Protein AF-A0A0D1IW83-F1 (afdb_monomer_lite)

pLDDT: mean 82.66, std 12.65, range [41.19, 97.56]

Secondary structure (DSSP, 8-state):
---S-HHHHHHHHHHHHHTTSTT----EEEE--SS--PPTT-SEEEE--HHHHHHT-SSPPPHHHHHHHHHHHH-HHHHHHHHTT-SSHHHHHHHHHHHHHHHHHHHHHSB-TTS-BSS-HHHHHHHHHHHTT---HHHHHHHHHHHHHGGGGTTT-GGGGS-S-----HHHHHHHHHHHHHHHHHHHHHHHHGGGSSSPPHHHHHHHHIIIIIHHHHHHHHHHHHHHHHHH--

Radius of gyration: 19.88 Å; chains: 1; bounding box: 52×37×48 Å

Sequence (234 aa):
MGCQKPSKILADHFELFRKKAGGAQLSAMVTTELWPQAPDGVQDFLGMQHRDALALVSEAPRLDGGHQHRLAAYDPSLAQRIANLDKGADVSAWAAANLTAAVINAAHAEPDVSGDRLVTDDELAVLQSVHRGTADAVGWGLYDSLVRKRHNGVLEWPEVHAPQDFDGSALNVTMAQSYRKYFRMSQIVELVRCWKYTPPPLADLAYCGIHAGFGSTVVAKVGELEQQLRGQAS

Foldseek 3Di:
DDDQAVQQVVVVVVVVVCVVDPPDAQAEDEDQHDPHDDDPRHPHYYHDHPVVVCVVDPDGPDLPPVLLVVLCVVPVPVSVLLVVQPPDQVSLLVLLLLLLCLLQVVQQVDQAPVRHRLDDVLLVVQVVCLVVVNRDPVSVVVSVVVCCPPPVRCLVCLPSQQQPDPPVDPVNVVSNSVSLSSQLSSLNVQLSVLSVDRPRRRSSNQSSSVSNPNNVSSVVSSVVSVVVVVVVVD

Structure (mmCIF, N/CA/C/O backbone):
data_AF-A0A0D1IW83-F1
#
_entry.id   AF-A0A0D1IW83-F1
#
loop_
_atom_site.group_PDB
_atom_site.id
_atom_site.type_symbol
_atom_site.label_atom_id
_atom_site.label_alt_id
_atom_site.label_comp_id
_atom_site.label_asym_id
_atom_site.label_entity_id
_atom_site.label_seq_id
_atom_site.pdbx_PDB_ins_code
_atom_site.Cartn_x
_atom_site.Cartn_y
_atom_site.Cartn_z
_atom_site.occupancy
_atom_site.B_iso_or_equiv
_atom_site.auth_seq_id
_atom_site.auth_comp_id
_atom_site.auth_asym_id
_atom_site.auth_atom_id
_atom_site.pdbx_PDB_model_num
ATOM 1 N N . MET A 1 1 ? 22.259 6.313 -3.899 1.00 41.19 1 MET A N 1
ATOM 2 C CA . MET A 1 1 ? 23.276 5.626 -3.076 1.00 41.19 1 MET A CA 1
ATOM 3 C C . MET A 1 1 ? 22.586 4.529 -2.276 1.00 41.19 1 MET A C 1
ATOM 5 O O . MET A 1 1 ? 21.985 4.835 -1.256 1.00 41.19 1 MET A O 1
ATOM 9 N N . GLY A 1 2 ? 22.588 3.289 -2.769 1.00 45.16 2 GLY A N 1
ATOM 10 C CA . GLY A 1 2 ? 22.216 2.116 -1.968 1.00 45.16 2 GLY A CA 1
ATOM 11 C C . GLY A 1 2 ? 23.470 1.572 -1.284 1.00 45.16 2 GLY A C 1
ATOM 12 O O . GLY A 1 2 ? 24.533 1.551 -1.899 1.00 45.16 2 GLY A O 1
ATOM 13 N N . CYS A 1 3 ? 23.395 1.210 -0.003 1.00 50.72 3 CYS A N 1
ATOM 14 C CA . CYS A 1 3 ? 24.535 0.605 0.684 1.00 50.72 3 CYS A CA 1
ATOM 15 C C . CYS A 1 3 ? 24.759 -0.821 0.163 1.00 50.72 3 CYS A C 1
ATOM 17 O O . CYS A 1 3 ? 23.817 -1.603 0.103 1.00 50.72 3 CYS A O 1
ATOM 19 N N . GLN A 1 4 ? 26.008 -1.170 -0.153 1.00 61.59 4 GLN A N 1
ATOM 20 C CA . GLN A 1 4 ? 26.379 -2.500 -0.649 1.00 61.59 4 GLN A CA 1
ATOM 21 C C . GLN A 1 4 ? 26.317 -3.608 0.422 1.00 61.59 4 GLN A C 1
ATOM 23 O O . GLN A 1 4 ? 26.385 -4.779 0.071 1.00 61.59 4 GLN A O 1
ATOM 28 N N . LYS A 1 5 ? 26.221 -3.262 1.718 1.00 73.12 5 LYS A N 1
ATOM 29 C CA . LYS A 1 5 ? 26.235 -4.218 2.844 1.00 73.12 5 LYS A CA 1
ATOM 30 C C . LYS A 1 5 ? 25.197 -3.858 3.922 1.00 73.12 5 LYS A C 1
ATOM 32 O O . LYS A 1 5 ? 25.577 -3.404 5.007 1.00 73.12 5 LYS A O 1
ATOM 37 N N . PRO A 1 6 ? 23.889 -3.999 3.641 1.00 74.19 6 PRO A N 1
ATOM 38 C CA . PRO A 1 6 ? 22.834 -3.708 4.613 1.00 74.19 6 PRO A CA 1
ATOM 39 C C . PRO A 1 6 ? 22.938 -4.562 5.889 1.00 74.19 6 PRO A C 1
ATOM 41 O O . PRO A 1 6 ? 22.631 -4.055 6.968 1.00 74.19 6 PRO A O 1
ATOM 44 N N . SER A 1 7 ? 23.435 -5.804 5.805 1.00 83.75 7 SER A N 1
ATOM 45 C CA . SER A 1 7 ? 23.645 -6.675 6.976 1.00 83.75 7 SER A CA 1
ATOM 46 C C . SER A 1 7 ? 24.579 -6.043 8.014 1.00 83.75 7 SER A C 1
ATOM 48 O O . SER A 1 7 ? 24.291 -6.042 9.212 1.00 83.75 7 SER A O 1
ATOM 50 N N . LYS A 1 8 ? 25.666 -5.418 7.549 1.00 81.75 8 LYS A N 1
ATOM 51 C CA . LYS A 1 8 ? 26.647 -4.743 8.402 1.00 81.75 8 LYS A CA 1
ATOM 52 C C . LYS A 1 8 ? 26.041 -3.542 9.125 1.00 81.75 8 LYS A C 1
ATOM 54 O O . LYS A 1 8 ? 26.269 -3.386 10.317 1.00 81.75 8 LYS A O 1
ATOM 59 N N . ILE A 1 9 ? 25.236 -2.732 8.432 1.00 81.50 9 ILE A N 1
ATOM 60 C CA . ILE A 1 9 ? 24.547 -1.586 9.050 1.00 81.50 9 ILE A CA 1
ATOM 61 C C . ILE A 1 9 ? 23.608 -2.059 10.161 1.00 81.50 9 ILE A C 1
ATOM 63 O O . ILE A 1 9 ? 23.568 -1.450 11.227 1.00 81.50 9 ILE A O 1
ATOM 67 N N . LEU A 1 10 ? 22.857 -3.137 9.924 1.00 83.38 10 LEU A N 1
ATOM 68 C CA . LEU A 1 10 ? 21.943 -3.687 10.925 1.00 83.38 10 LEU A CA 1
ATOM 69 C C . LEU A 1 10 ? 22.692 -4.232 12.144 1.00 83.38 10 LEU A C 1
ATOM 71 O O . LEU A 1 10 ? 22.267 -3.977 13.271 1.00 83.38 10 LEU A O 1
ATOM 75 N N . ALA A 1 11 ? 23.817 -4.918 11.931 1.00 86.19 11 ALA A N 1
ATOM 76 C CA . ALA A 1 11 ? 24.686 -5.365 13.015 1.00 86.19 11 ALA A CA 1
ATOM 77 C C . ALA A 1 11 ? 25.244 -4.175 13.816 1.00 86.19 11 ALA A C 1
ATOM 79 O O . ALA A 1 11 ? 25.071 -4.123 15.031 1.00 86.19 11 ALA A O 1
ATOM 80 N N . ASP A 1 12 ? 25.808 -3.167 13.144 1.00 86.19 12 ASP A N 1
ATOM 81 C CA . ASP A 1 12 ? 26.349 -1.963 13.786 1.00 86.19 12 ASP A CA 1
ATOM 82 C C . ASP A 1 12 ? 25.256 -1.175 14.542 1.00 86.19 12 ASP A C 1
ATOM 84 O O . ASP A 1 12 ? 25.479 -0.654 15.636 1.00 86.19 12 ASP A O 1
ATOM 88 N N . HIS A 1 13 ? 24.037 -1.107 14.000 1.00 85.19 13 HIS A N 1
ATOM 89 C CA . HIS A 1 13 ? 22.896 -0.504 14.689 1.00 85.19 13 HIS A CA 1
ATOM 90 C C . HIS A 1 13 ? 22.510 -1.298 15.944 1.00 85.19 13 HIS A C 1
ATOM 92 O O . HIS A 1 13 ? 22.267 -0.709 17.002 1.00 85.19 13 HIS A O 1
ATOM 98 N N . PHE A 1 14 ? 22.486 -2.630 15.856 1.00 86.00 14 PHE A N 1
ATOM 99 C CA . PHE A 1 14 ? 22.225 -3.489 17.005 1.00 86.00 14 PHE A CA 1
ATOM 100 C C . PHE A 1 14 ? 23.276 -3.298 18.111 1.00 86.00 14 PHE A C 1
ATOM 102 O O . PHE A 1 14 ? 22.907 -3.207 19.284 1.00 86.00 14 PHE A O 1
ATOM 109 N N . GLU A 1 15 ? 24.556 -3.117 17.762 1.00 86.00 15 GLU A N 1
ATOM 110 C CA . GLU A 1 15 ? 25.621 -2.779 18.722 1.00 86.00 15 GLU A CA 1
ATOM 111 C C . GLU A 1 15 ? 25.310 -1.531 19.544 1.00 86.00 15 GLU A C 1
ATOM 113 O O . GLU A 1 15 ? 25.566 -1.469 20.751 1.00 86.00 15 GLU A O 1
ATOM 118 N N . LEU A 1 16 ? 24.754 -0.513 18.894 1.00 86.94 16 LEU A N 1
ATOM 119 C CA . LEU A 1 16 ? 24.352 0.722 19.554 1.00 86.94 16 LEU A CA 1
ATOM 120 C C . LEU A 1 16 ? 23.088 0.525 20.395 1.00 86.94 16 LEU A C 1
ATOM 122 O O . LEU A 1 16 ? 22.983 1.098 21.482 1.00 86.94 16 LEU A O 1
ATOM 126 N N . PHE A 1 17 ? 22.150 -0.296 19.922 1.00 84.06 17 PHE A N 1
ATOM 127 C CA . PHE A 1 17 ? 20.914 -0.615 20.632 1.00 84.06 17 PHE A CA 1
ATOM 128 C C . PHE A 1 17 ? 21.169 -1.394 21.928 1.00 84.06 17 PHE A C 1
ATOM 130 O O . PHE A 1 17 ? 20.663 -0.999 22.981 1.00 84.06 17 PHE A O 1
ATOM 137 N N . ARG A 1 18 ? 22.009 -2.439 21.905 1.00 85.25 18 ARG A N 1
ATOM 138 C CA . ARG A 1 18 ? 22.286 -3.259 23.101 1.00 85.25 18 ARG A CA 1
ATOM 139 C C . ARG A 1 18 ? 22.945 -2.489 24.245 1.00 85.25 18 ARG A C 1
ATOM 141 O O . ARG A 1 18 ? 22.808 -2.869 25.401 1.00 85.25 18 ARG A O 1
ATOM 148 N N . LYS A 1 19 ? 23.610 -1.364 23.954 1.00 86.50 19 LYS A N 1
ATOM 149 C CA . LYS A 1 19 ? 24.134 -0.447 24.985 1.00 86.50 19 LYS A CA 1
ATOM 150 C C . LYS A 1 19 ? 23.026 0.262 25.771 1.00 86.50 19 LYS A C 1
ATOM 152 O O . LYS A 1 19 ? 23.285 0.753 26.864 1.00 86.50 19 LYS A O 1
ATOM 157 N N . LYS A 1 20 ? 21.816 0.347 25.210 1.00 86.06 20 LYS A N 1
ATOM 158 C CA . LYS A 1 20 ? 20.648 1.019 25.800 1.00 86.06 20 LYS A CA 1
ATOM 159 C C . LYS A 1 20 ? 19.591 0.041 26.318 1.00 86.06 20 LYS A C 1
ATOM 161 O O . LYS A 1 20 ? 18.832 0.407 27.207 1.00 86.06 20 LYS A O 1
ATOM 166 N N . ALA A 1 21 ? 19.543 -1.177 25.779 1.00 80.12 21 ALA A N 1
ATOM 167 C CA . ALA A 1 21 ? 18.581 -2.211 26.146 1.00 80.12 21 ALA A CA 1
ATOM 168 C C . ALA A 1 21 ? 19.301 -3.453 26.697 1.00 80.12 21 ALA A C 1
ATOM 170 O O . ALA A 1 21 ? 19.870 -4.245 25.944 1.00 80.12 21 ALA A O 1
ATOM 171 N N . GLY A 1 22 ? 19.277 -3.622 28.022 1.00 80.00 22 GLY A N 1
ATOM 172 C CA . GLY A 1 22 ? 19.868 -4.785 28.687 1.00 80.00 22 GLY A CA 1
ATOM 173 C C . GLY A 1 22 ? 19.165 -6.090 28.302 1.00 80.00 22 GLY A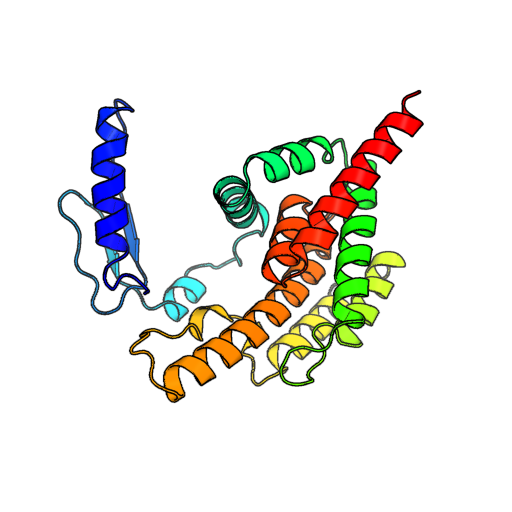 C 1
ATOM 174 O O . GLY A 1 22 ? 17.941 -6.136 28.219 1.00 80.00 22 GLY A O 1
ATOM 175 N N . GLY A 1 23 ? 19.944 -7.151 28.071 1.00 79.94 23 GLY A N 1
ATOM 176 C CA . GLY A 1 23 ? 19.429 -8.483 27.726 1.00 79.94 23 GLY A CA 1
ATOM 177 C C . GLY A 1 23 ? 19.056 -8.683 26.252 1.00 79.94 23 GLY A C 1
ATOM 178 O O . GLY A 1 23 ? 18.666 -9.786 25.882 1.00 79.94 23 GLY A O 1
ATOM 179 N N . ALA A 1 24 ? 19.196 -7.664 25.398 1.00 79.06 24 ALA A N 1
ATOM 180 C CA . ALA A 1 24 ? 18.997 -7.820 23.961 1.00 79.06 24 ALA A CA 1
ATOM 181 C C . ALA A 1 24 ? 20.153 -8.618 23.330 1.00 79.06 24 ALA A C 1
ATOM 183 O O . ALA A 1 24 ? 21.322 -8.260 23.494 1.00 79.06 24 ALA A O 1
ATOM 184 N N . GLN A 1 25 ? 19.825 -9.659 22.560 1.00 80.25 25 GLN A N 1
ATOM 185 C CA . GLN A 1 25 ? 20.778 -10.459 21.786 1.00 80.25 25 GLN A CA 1
ATOM 186 C C . GLN A 1 25 ? 20.320 -10.562 20.327 1.00 80.25 25 GLN A C 1
ATOM 188 O O . GLN A 1 25 ? 19.136 -10.754 20.055 1.00 80.25 25 GLN A O 1
ATOM 193 N N . LEU A 1 26 ? 21.268 -10.454 19.396 1.00 78.50 26 LEU A N 1
ATOM 194 C CA . LEU A 1 26 ? 21.042 -10.720 17.981 1.00 78.50 26 LEU A CA 1
ATOM 195 C C . LEU A 1 26 ? 21.225 -12.222 17.744 1.00 78.50 26 LEU A C 1
ATOM 197 O O . LEU A 1 26 ? 22.349 -12.717 17.738 1.00 78.50 26 LEU A O 1
ATOM 201 N N . SER A 1 27 ? 20.118 -12.954 17.638 1.00 79.81 27 SER A N 1
ATOM 202 C CA . SER A 1 27 ? 20.127 -14.415 17.482 1.00 79.81 27 SER A CA 1
ATOM 203 C C . SER A 1 27 ? 20.364 -14.840 16.035 1.00 79.81 27 SER A C 1
ATOM 205 O O . SER A 1 27 ? 21.235 -15.666 15.774 1.00 79.81 27 SER A O 1
ATOM 207 N N . ALA A 1 28 ? 19.635 -14.233 15.097 1.00 83.25 28 ALA A N 1
ATOM 208 C CA . ALA A 1 28 ? 19.674 -14.590 13.688 1.00 83.25 28 ALA A CA 1
ATOM 209 C C . ALA A 1 28 ? 19.615 -13.363 12.772 1.00 83.25 28 ALA A C 1
ATOM 211 O O . ALA A 1 28 ? 19.002 -12.346 13.105 1.00 83.25 28 ALA A O 1
ATOM 212 N N . MET A 1 29 ? 20.218 -13.479 11.592 1.00 84.81 29 MET A N 1
ATOM 213 C CA . MET A 1 29 ? 20.123 -12.504 10.515 1.00 84.81 29 MET A CA 1
ATOM 214 C C . MET A 1 29 ? 19.999 -13.215 9.170 1.00 84.81 29 MET A C 1
ATOM 216 O O . MET A 1 29 ? 20.784 -14.099 8.831 1.00 84.81 29 MET A O 1
ATOM 220 N N . VAL A 1 30 ? 19.027 -12.773 8.380 1.00 83.19 30 VAL A N 1
ATOM 221 C CA . VAL A 1 30 ? 18.845 -13.209 6.998 1.00 83.19 30 VAL A CA 1
ATOM 222 C C . VAL A 1 30 ? 18.996 -11.996 6.099 1.00 83.19 30 VAL A C 1
ATOM 224 O O . VAL A 1 30 ? 18.477 -10.924 6.410 1.00 83.19 30 VAL A O 1
ATOM 227 N N . THR A 1 31 ? 19.727 -12.148 5.002 1.00 81.44 31 THR A N 1
ATOM 228 C CA . THR A 1 31 ? 19.969 -11.055 4.063 1.00 81.44 31 THR A CA 1
ATOM 229 C C . THR A 1 31 ? 19.846 -11.523 2.622 1.00 81.44 31 THR A C 1
ATOM 231 O O . THR A 1 31 ? 20.211 -12.649 2.278 1.00 81.44 31 THR A O 1
ATOM 234 N N . THR A 1 32 ? 19.342 -10.626 1.779 1.00 75.62 32 THR A N 1
ATOM 235 C CA . THR A 1 32 ? 19.293 -10.779 0.322 1.00 75.62 32 THR A CA 1
ATOM 236 C C . THR A 1 32 ? 20.405 -10.012 -0.390 1.00 75.62 32 THR A C 1
ATOM 238 O O . THR A 1 32 ? 20.371 -9.841 -1.608 1.00 75.62 32 THR A O 1
ATOM 241 N N . GLU A 1 33 ? 21.404 -9.538 0.361 1.00 78.25 33 GLU A N 1
ATOM 242 C CA . GLU A 1 33 ? 22.543 -8.813 -0.196 1.00 78.25 33 GLU A CA 1
ATOM 243 C C . GLU A 1 33 ? 23.383 -9.674 -1.149 1.00 78.25 33 GLU A C 1
ATOM 245 O O . GLU A 1 33 ? 23.513 -10.891 -0.994 1.00 78.25 33 GLU A O 1
ATOM 250 N N . LEU A 1 34 ? 23.987 -9.017 -2.139 1.00 68.69 34 LEU A N 1
ATOM 251 C CA . LEU A 1 34 ? 24.893 -9.668 -3.073 1.00 68.69 34 LEU A CA 1
ATOM 252 C C . LEU A 1 34 ? 26.214 -9.991 -2.356 1.00 68.69 34 LEU A C 1
ATOM 254 O O . LEU A 1 34 ? 26.848 -9.098 -1.800 1.00 68.69 34 LEU A O 1
ATOM 258 N N . TRP A 1 35 ? 26.641 -11.255 -2.408 1.00 74.12 35 TRP A N 1
ATOM 259 C CA . TRP A 1 35 ? 27.841 -11.759 -1.716 1.00 74.12 35 TRP A CA 1
ATOM 260 C C . TRP A 1 35 ? 27.804 -11.545 -0.191 1.00 74.12 35 TRP A C 1
ATOM 262 O O . TRP A 1 35 ? 28.651 -10.836 0.362 1.00 74.12 35 TRP A O 1
ATOM 272 N N . PRO A 1 36 ? 26.829 -12.164 0.494 1.00 79.94 36 PRO A N 1
ATOM 273 C CA . PRO A 1 36 ? 26.584 -11.928 1.904 1.00 79.94 36 PRO A CA 1
ATOM 274 C C . PRO A 1 36 ? 27.751 -12.390 2.772 1.00 79.94 36 PRO A C 1
ATOM 276 O O . PRO A 1 36 ? 28.282 -13.489 2.598 1.00 79.94 36 PRO A O 1
ATOM 279 N N . GLN A 1 37 ? 28.139 -11.541 3.721 1.00 82.94 37 GLN A N 1
ATOM 280 C CA . GLN A 1 37 ? 29.191 -11.829 4.695 1.00 82.94 37 GLN A CA 1
ATOM 281 C C . GLN A 1 37 ? 28.612 -11.708 6.098 1.00 82.94 37 GLN A C 1
ATOM 283 O O . GLN A 1 37 ? 28.099 -10.650 6.455 1.00 82.94 37 GLN A O 1
ATOM 288 N N . ALA A 1 38 ? 28.719 -12.779 6.884 1.00 84.25 38 ALA A N 1
ATOM 289 C CA . ALA A 1 38 ? 28.217 -12.804 8.251 1.00 84.25 38 ALA A CA 1
ATOM 290 C C . ALA A 1 38 ? 28.880 -11.694 9.091 1.00 84.25 38 ALA A C 1
ATOM 292 O O . ALA A 1 38 ? 30.111 -11.667 9.180 1.00 84.25 38 ALA A O 1
ATOM 293 N N . PRO A 1 39 ? 28.101 -10.774 9.693 1.00 85.06 39 PRO A N 1
ATOM 294 C CA . PRO A 1 39 ? 28.639 -9.801 10.634 1.00 85.06 39 PRO A CA 1
ATOM 295 C C . PRO A 1 39 ? 29.096 -10.469 11.936 1.00 85.06 39 PRO A C 1
ATOM 297 O O . PRO A 1 39 ? 28.517 -11.466 12.375 1.00 85.06 39 PRO A O 1
ATOM 300 N N . ASP A 1 40 ? 30.097 -9.882 12.590 1.00 81.06 40 ASP A N 1
ATOM 301 C CA . ASP A 1 40 ? 30.601 -10.380 13.870 1.00 81.06 40 ASP A CA 1
ATOM 302 C C . ASP A 1 40 ? 29.494 -10.404 14.938 1.00 81.06 40 ASP A C 1
ATOM 304 O O . ASP A 1 40 ? 28.761 -9.433 15.126 1.00 81.06 40 ASP A O 1
ATOM 308 N N . GLY A 1 41 ? 29.391 -11.514 15.674 1.00 77.75 41 GLY A N 1
ATOM 309 C CA . GLY A 1 41 ? 28.437 -11.666 16.778 1.00 77.75 41 GLY A CA 1
ATOM 310 C C . GLY A 1 41 ? 27.035 -12.148 16.385 1.00 77.75 41 GLY A C 1
ATOM 311 O O . GLY A 1 41 ? 26.217 -12.355 17.279 1.00 77.75 41 GLY A O 1
ATOM 312 N N . VAL A 1 42 ? 26.763 -12.379 15.097 1.00 82.69 42 VAL A N 1
ATOM 313 C CA . VAL A 1 42 ? 25.542 -13.058 14.632 1.00 82.69 42 VAL A CA 1
ATOM 314 C C . VAL A 1 42 ? 25.760 -14.571 14.684 1.00 82.69 42 VAL A C 1
ATOM 316 O O . VAL A 1 42 ? 26.682 -15.071 14.045 1.00 82.69 42 VAL A O 1
ATOM 319 N N . GLN A 1 43 ? 24.936 -15.304 15.441 1.00 78.81 43 GLN A N 1
ATOM 320 C CA . GLN A 1 43 ? 25.068 -16.766 15.536 1.00 78.81 43 GLN A CA 1
ATOM 321 C C . GLN A 1 43 ? 24.509 -17.471 14.299 1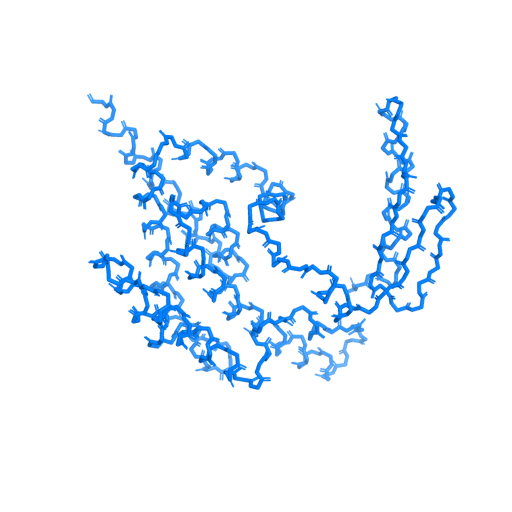.00 78.81 43 GLN A C 1
ATOM 323 O O . GLN A 1 43 ? 25.226 -18.241 13.663 1.00 78.81 43 GLN A O 1
ATOM 328 N N . ASP A 1 44 ? 23.270 -17.152 13.923 1.00 85.19 44 ASP A N 1
ATOM 329 C CA . ASP A 1 44 ? 22.624 -17.733 12.750 1.00 85.19 44 ASP A CA 1
ATOM 330 C C . ASP A 1 44 ? 22.598 -16.718 11.603 1.00 85.19 44 ASP A C 1
ATOM 332 O O . ASP A 1 44 ? 21.863 -15.732 11.647 1.00 85.19 44 ASP A O 1
ATOM 336 N N . PHE A 1 45 ? 23.402 -16.940 10.561 1.00 87.25 45 PHE A N 1
ATOM 337 C CA . PHE A 1 45 ? 23.454 -16.060 9.393 1.00 87.25 45 PHE A CA 1
ATOM 338 C C . PHE A 1 45 ? 23.105 -16.812 8.111 1.00 87.25 45 PHE A C 1
ATOM 340 O O . PHE A 1 45 ? 23.757 -17.800 7.768 1.00 87.25 45 PHE A O 1
ATOM 347 N N . LEU A 1 46 ? 22.114 -16.311 7.371 1.00 85.00 46 LEU A N 1
ATOM 348 C CA . LEU A 1 46 ? 21.737 -16.851 6.069 1.00 85.00 46 LEU A CA 1
ATOM 349 C C . LEU A 1 46 ? 21.741 -15.758 5.003 1.00 85.00 46 LEU A C 1
ATOM 351 O O . LEU A 1 46 ? 20.950 -14.816 5.027 1.00 85.00 46 LEU A O 1
ATOM 355 N N . GLY A 1 47 ? 22.613 -15.937 4.020 1.00 84.06 47 GLY A N 1
ATOM 356 C CA . GLY A 1 47 ? 22.517 -15.251 2.746 1.00 84.06 47 GLY A CA 1
ATOM 357 C C . GLY A 1 47 ? 21.580 -16.001 1.812 1.00 84.06 47 GLY A C 1
ATOM 358 O O . GLY A 1 47 ? 21.770 -17.199 1.605 1.00 84.06 47 GLY A O 1
ATOM 359 N N . MET A 1 48 ? 20.596 -15.325 1.229 1.00 80.56 48 MET A N 1
ATOM 360 C CA . MET A 1 48 ? 19.663 -15.969 0.309 1.00 80.56 48 MET A CA 1
ATOM 361 C C . MET A 1 48 ? 19.273 -15.087 -0.868 1.00 80.56 48 MET A C 1
ATOM 363 O O . MET A 1 48 ? 19.278 -13.867 -0.773 1.00 80.56 48 MET A O 1
ATOM 367 N N . GLN A 1 49 ? 18.901 -15.691 -1.996 1.00 70.62 49 GLN A N 1
ATOM 368 C CA . GLN A 1 49 ? 18.332 -14.917 -3.096 1.00 70.62 49 GLN A CA 1
ATOM 369 C C . GLN A 1 49 ? 16.926 -14.457 -2.715 1.00 70.62 49 GLN A C 1
ATOM 371 O O . GLN A 1 49 ? 16.162 -15.222 -2.127 1.00 70.62 49 GLN A O 1
ATOM 376 N N . HIS A 1 50 ? 16.555 -13.234 -3.105 1.00 66.44 50 HIS A N 1
ATOM 377 C CA . HIS A 1 50 ? 15.228 -12.683 -2.800 1.00 66.44 50 HIS A CA 1
ATOM 378 C C . HIS A 1 50 ? 14.096 -13.612 -3.255 1.00 66.44 50 HIS A C 1
ATOM 380 O O . HIS A 1 50 ? 13.183 -13.891 -2.491 1.00 66.44 50 HIS A O 1
ATOM 386 N N . ARG A 1 51 ? 14.205 -14.199 -4.453 1.00 62.59 51 ARG A N 1
ATOM 387 C CA . ARG A 1 51 ? 13.228 -15.181 -4.959 1.00 62.59 51 ARG A CA 1
ATOM 388 C C . ARG A 1 51 ? 13.079 -16.422 -4.067 1.00 62.59 51 ARG A C 1
ATOM 390 O O . ARG A 1 51 ? 11.979 -16.941 -3.930 1.00 62.59 51 ARG A O 1
ATOM 397 N N . ASP A 1 52 ? 14.172 -16.884 -3.460 1.00 66.94 52 ASP A N 1
ATOM 398 C CA . ASP A 1 52 ? 14.165 -18.072 -2.607 1.00 66.94 52 ASP A CA 1
ATOM 399 C C . ASP A 1 52 ? 13.573 -17.711 -1.235 1.00 66.94 52 ASP A C 1
ATOM 401 O O . ASP A 1 52 ? 12.868 -18.519 -0.641 1.00 66.94 52 ASP A O 1
ATOM 405 N N . ALA A 1 53 ? 13.771 -16.467 -0.771 1.00 66.81 53 ALA A N 1
ATOM 406 C CA . ALA A 1 53 ? 13.137 -15.920 0.435 1.00 66.81 53 ALA A CA 1
ATOM 407 C C . ALA A 1 53 ? 11.617 -15.912 0.321 1.00 66.81 53 ALA A C 1
ATOM 409 O O . ALA A 1 53 ? 10.917 -16.319 1.244 1.00 66.81 53 ALA A O 1
ATOM 410 N N . LEU A 1 54 ? 11.121 -15.519 -0.847 1.00 60.44 54 LEU A N 1
ATOM 411 C CA . LEU A 1 54 ? 9.698 -15.529 -1.153 1.00 60.44 54 LEU A CA 1
ATOM 412 C C . LEU A 1 54 ? 9.125 -16.952 -1.220 1.00 60.44 54 LEU A C 1
ATOM 414 O O . LEU A 1 54 ? 7.976 -17.163 -0.847 1.00 60.44 54 LEU A O 1
ATOM 418 N N . ALA A 1 55 ? 9.927 -17.935 -1.641 1.00 60.16 55 ALA A N 1
ATOM 419 C CA . ALA A 1 55 ? 9.527 -19.340 -1.695 1.00 60.16 55 ALA A CA 1
ATOM 420 C C . ALA A 1 55 ? 9.557 -20.054 -0.328 1.00 60.16 55 ALA A C 1
ATOM 422 O O . ALA A 1 55 ? 8.936 -21.107 -0.186 1.00 60.16 55 ALA A O 1
ATOM 423 N N . LEU A 1 56 ? 10.257 -19.508 0.678 1.00 63.28 56 LEU A N 1
ATOM 424 C CA . LEU A 1 56 ? 10.273 -20.065 2.040 1.00 63.28 56 LEU A CA 1
ATOM 425 C C . LEU A 1 56 ? 8.947 -19.875 2.784 1.00 63.28 56 LEU A C 1
ATOM 427 O O . LEU A 1 56 ? 8.690 -20.579 3.761 1.00 63.28 56 LEU A O 1
ATOM 431 N N . VAL A 1 57 ? 8.116 -18.921 2.363 1.00 54.66 57 VAL A N 1
ATOM 432 C CA . VAL A 1 57 ? 6.867 -18.609 3.055 1.00 54.66 57 VAL A CA 1
ATOM 433 C C . VAL A 1 57 ? 5.744 -19.467 2.462 1.00 54.66 57 VAL A C 1
ATOM 435 O O . VAL A 1 57 ? 5.323 -19.254 1.329 1.00 54.66 57 VAL A O 1
ATOM 438 N N . SER A 1 58 ? 5.252 -20.463 3.213 1.00 42.72 58 SER A N 1
ATOM 439 C CA . SER A 1 58 ? 4.119 -21.304 2.770 1.00 42.72 58 SER A CA 1
ATOM 440 C C . SER A 1 58 ? 2.797 -20.529 2.691 1.00 42.72 58 SER A C 1
ATOM 442 O O . SER A 1 58 ? 1.853 -20.964 2.039 1.00 42.72 58 SER A O 1
ATOM 444 N N . GLU A 1 59 ? 2.738 -19.385 3.370 1.00 46.50 59 GLU A N 1
ATOM 445 C CA . GLU A 1 59 ? 1.670 -18.389 3.347 1.00 46.50 59 GLU A CA 1
ATOM 446 C C . GLU A 1 59 ? 2.315 -17.040 3.020 1.00 46.50 59 GLU A C 1
ATOM 448 O O . GLU A 1 59 ? 3.303 -16.682 3.652 1.00 46.50 59 GLU A O 1
ATOM 453 N N . ALA A 1 60 ? 1.785 -16.269 2.066 1.00 46.09 60 ALA A N 1
ATOM 454 C CA . ALA A 1 60 ? 2.258 -14.898 1.866 1.00 46.09 60 ALA A CA 1
ATOM 455 C C . ALA A 1 60 ? 2.193 -14.146 3.212 1.00 46.09 60 ALA A C 1
ATOM 457 O O . ALA A 1 60 ? 1.193 -14.316 3.920 1.00 46.09 60 ALA A O 1
ATOM 458 N N . PRO A 1 61 ? 3.218 -13.351 3.590 1.00 46.09 61 PRO A N 1
ATOM 459 C CA . PRO A 1 61 ? 3.171 -12.565 4.814 1.00 46.09 61 PRO A CA 1
ATOM 460 C C . PRO A 1 61 ? 1.829 -11.848 4.889 1.00 46.09 61 PRO A C 1
ATOM 462 O O . PRO A 1 61 ? 1.436 -11.161 3.941 1.00 46.09 61 PRO A O 1
ATOM 465 N N . ARG A 1 62 ? 1.098 -12.049 5.990 1.00 47.78 62 ARG A N 1
ATOM 466 C CA . ARG A 1 62 ? -0.108 -11.262 6.230 1.00 47.78 62 ARG A CA 1
ATOM 467 C C . ARG A 1 62 ? 0.312 -9.799 6.197 1.00 47.78 62 ARG A C 1
ATOM 469 O O . ARG A 1 62 ? 1.381 -9.435 6.689 1.00 47.78 62 ARG A O 1
ATOM 476 N N . LEU A 1 63 ? -0.497 -8.983 5.528 1.00 52.44 63 LEU A N 1
ATOM 477 C CA . LEU A 1 63 ? -0.148 -7.592 5.249 1.00 52.44 63 LEU A CA 1
ATOM 478 C C . LEU A 1 63 ? 0.040 -6.770 6.547 1.00 52.44 63 LEU A C 1
ATOM 480 O O . LEU A 1 63 ? 0.694 -5.734 6.501 1.00 52.44 63 LEU A O 1
ATOM 484 N N . ASP A 1 64 ? -0.379 -7.302 7.698 1.00 50.28 64 ASP A N 1
ATOM 485 C CA . ASP A 1 64 ? -0.485 -6.637 8.995 1.00 50.28 64 ASP A CA 1
ATOM 486 C C . ASP A 1 64 ? 0.849 -6.257 9.677 1.00 50.28 64 ASP A C 1
ATOM 488 O O . ASP A 1 64 ? 1.042 -5.101 10.047 1.00 50.28 64 ASP A O 1
ATOM 492 N N . GLY A 1 65 ? 1.805 -7.173 9.857 1.00 56.00 65 GLY A N 1
ATOM 493 C CA . GLY A 1 65 ? 3.003 -6.885 10.664 1.00 56.00 65 GLY A CA 1
ATOM 494 C C . GLY A 1 65 ? 4.040 -6.015 9.944 1.00 56.00 65 GLY A C 1
ATOM 495 O O . GLY A 1 65 ? 4.661 -5.121 10.525 1.00 56.00 65 GLY A O 1
ATOM 496 N N . GLY A 1 66 ? 4.233 -6.271 8.650 1.00 60.91 66 GLY A N 1
ATOM 497 C CA . GLY A 1 66 ? 5.289 -5.640 7.861 1.00 60.91 66 GLY A CA 1
ATOM 498 C C . GLY A 1 66 ? 4.971 -4.204 7.452 1.00 60.91 66 GLY A C 1
ATOM 499 O O . GLY A 1 66 ? 5.869 -3.362 7.440 1.00 60.91 66 GLY A O 1
ATOM 500 N N . HIS A 1 67 ? 3.724 -3.903 7.091 1.00 64.06 67 HIS A N 1
ATOM 501 C CA . HIS A 1 67 ? 3.326 -2.560 6.663 1.00 64.06 67 HIS A CA 1
ATOM 502 C C . HIS A 1 67 ? 3.080 -1.635 7.848 1.00 64.06 67 HIS A C 1
ATOM 504 O O . HIS A 1 67 ? 3.533 -0.495 7.806 1.00 64.06 67 HIS A O 1
ATOM 510 N N . GLN A 1 68 ? 2.486 -2.126 8.940 1.00 65.00 68 GLN A N 1
ATOM 511 C CA . GLN A 1 68 ? 2.363 -1.354 10.175 1.00 65.00 68 GLN A CA 1
ATOM 512 C C . GLN A 1 68 ? 3.740 -0.946 10.718 1.00 65.00 68 GLN A C 1
ATOM 514 O O . GLN A 1 68 ? 3.950 0.226 11.034 1.00 65.00 68 GLN A O 1
ATOM 519 N N . HIS A 1 69 ? 4.706 -1.873 10.759 1.00 66.69 69 HIS A N 1
ATOM 520 C CA . HIS A 1 69 ? 6.080 -1.552 11.153 1.00 66.69 69 HIS A CA 1
ATOM 521 C C . HIS A 1 69 ? 6.726 -0.542 10.195 1.00 66.69 69 HIS A C 1
ATOM 523 O O . HIS A 1 69 ? 7.354 0.418 10.638 1.00 66.69 69 HIS A O 1
ATOM 529 N N . ARG A 1 70 ? 6.560 -0.716 8.876 1.00 70.50 70 ARG A N 1
ATOM 530 C CA . ARG A 1 70 ? 7.120 0.206 7.876 1.00 70.50 70 ARG A CA 1
ATOM 531 C C . ARG A 1 70 ? 6.487 1.597 7.934 1.00 70.50 70 ARG A C 1
ATOM 533 O O . ARG A 1 70 ? 7.215 2.578 7.832 1.00 70.50 70 ARG A O 1
ATOM 540 N N . LEU A 1 71 ? 5.176 1.699 8.147 1.00 74.56 71 LEU A N 1
ATOM 541 C CA . LEU A 1 71 ? 4.480 2.971 8.324 1.00 74.56 71 LEU A CA 1
ATOM 542 C C . LEU A 1 71 ? 4.918 3.656 9.619 1.00 74.56 71 LEU A C 1
ATOM 544 O O . LEU A 1 71 ? 5.220 4.842 9.590 1.00 74.56 71 LEU A O 1
ATOM 548 N N . ALA A 1 72 ? 5.029 2.917 10.725 1.00 76.19 72 ALA A N 1
ATOM 549 C CA . ALA A 1 72 ? 5.541 3.450 11.985 1.00 76.19 72 ALA A CA 1
ATOM 550 C C . ALA A 1 72 ? 7.007 3.902 11.876 1.00 76.19 72 ALA A C 1
ATOM 552 O O . ALA A 1 72 ? 7.382 4.896 12.489 1.00 76.19 72 ALA A O 1
ATOM 553 N N . ALA A 1 73 ? 7.829 3.212 11.081 1.00 72.38 73 ALA A N 1
ATOM 554 C CA . ALA A 1 73 ? 9.205 3.617 10.809 1.00 72.38 73 ALA A CA 1
ATOM 555 C C . ALA A 1 73 ? 9.295 4.842 9.877 1.00 72.38 73 ALA A C 1
ATOM 557 O O . ALA A 1 73 ? 10.214 5.645 10.020 1.00 72.38 73 ALA A O 1
ATOM 558 N N . TYR A 1 74 ? 8.363 4.983 8.929 1.00 75.06 74 TYR A N 1
ATOM 559 C CA . TYR A 1 74 ? 8.326 6.079 7.956 1.00 75.06 74 TYR A CA 1
ATOM 560 C C . TYR A 1 74 ? 7.717 7.368 8.528 1.00 75.06 74 TYR A C 1
ATOM 562 O O . TYR A 1 74 ? 8.320 8.434 8.428 1.00 75.06 74 TYR A O 1
ATOM 570 N N . ASP A 1 75 ? 6.535 7.270 9.136 1.00 81.81 75 ASP A N 1
ATOM 571 C CA . ASP A 1 75 ? 5.809 8.372 9.766 1.00 81.81 75 ASP A CA 1
ATOM 572 C C . ASP A 1 75 ? 5.088 7.871 11.035 1.00 81.81 75 ASP A C 1
ATOM 574 O O . ASP A 1 75 ? 3.914 7.474 10.990 1.00 81.81 75 ASP A O 1
ATOM 578 N N . PRO A 1 76 ? 5.772 7.908 12.197 1.00 83.06 76 PRO A N 1
ATOM 579 C CA . PRO A 1 76 ? 5.193 7.485 13.470 1.00 83.06 76 PRO A CA 1
ATOM 580 C C . PRO A 1 76 ? 3.919 8.259 13.837 1.00 83.06 76 PRO A C 1
ATOM 582 O O . PRO A 1 76 ? 3.016 7.718 14.478 1.00 83.06 76 PRO A O 1
ATOM 585 N N . SER A 1 77 ? 3.836 9.533 13.438 1.00 87.06 77 SER A N 1
ATOM 586 C CA . SER A 1 77 ? 2.711 10.404 13.780 1.00 87.06 77 SER A CA 1
ATOM 587 C C . SER A 1 77 ? 1.450 10.003 13.019 1.00 87.06 77 SER A C 1
ATOM 589 O O . SER A 1 77 ? 0.374 9.879 13.608 1.00 87.06 77 SER A O 1
ATOM 591 N N . LEU A 1 78 ? 1.587 9.727 11.722 1.00 88.00 78 LEU A N 1
ATOM 592 C CA . LEU A 1 78 ? 0.502 9.241 10.887 1.00 88.00 78 LEU A CA 1
ATOM 593 C C . LEU A 1 78 ? 0.080 7.827 11.292 1.00 88.00 78 LEU A C 1
ATOM 595 O O . LEU A 1 78 ? -1.118 7.554 11.349 1.00 88.00 78 LEU A O 1
ATOM 599 N N . ALA A 1 79 ? 1.034 6.959 11.642 1.00 87.25 79 ALA A N 1
ATOM 600 C CA . ALA A 1 79 ? 0.732 5.613 12.121 1.00 87.25 79 ALA A CA 1
ATOM 601 C C . ALA A 1 79 ? -0.156 5.649 13.379 1.00 87.25 79 ALA A C 1
ATOM 603 O O . ALA A 1 79 ? -1.169 4.951 13.444 1.00 87.25 79 ALA A O 1
ATOM 604 N N . GLN A 1 80 ? 0.157 6.527 14.340 1.00 87.25 80 GLN A N 1
ATOM 605 C CA . GLN A 1 80 ? -0.666 6.715 15.537 1.00 87.25 80 GLN A CA 1
ATOM 606 C C . GLN A 1 80 ? -2.068 7.247 15.206 1.00 87.25 80 GLN A C 1
ATOM 608 O O . GLN A 1 80 ? -3.057 6.810 15.793 1.00 87.25 80 GLN A O 1
ATOM 613 N N . ARG A 1 81 ? -2.172 8.193 14.266 1.00 91.38 81 ARG A N 1
ATOM 614 C CA . ARG A 1 81 ? -3.461 8.744 13.818 1.00 91.38 81 ARG A CA 1
ATOM 615 C C . ARG A 1 81 ? -4.345 7.679 13.177 1.00 91.38 81 ARG A C 1
ATOM 617 O O . ARG A 1 81 ? -5.526 7.600 13.494 1.00 91.38 81 ARG A O 1
ATOM 624 N N . ILE A 1 82 ? -3.764 6.817 12.348 1.00 89.56 82 ILE A N 1
ATOM 625 C CA 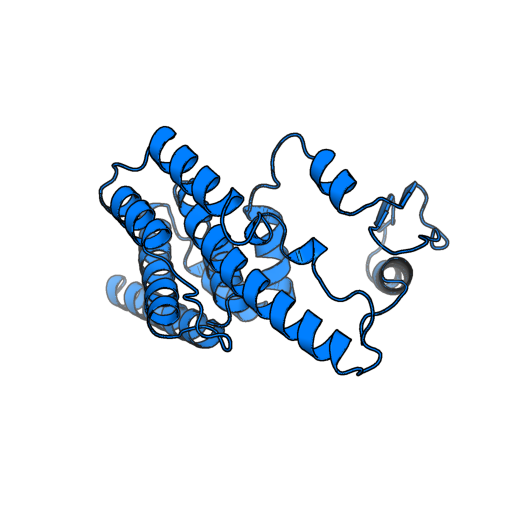. ILE A 1 82 ? -4.473 5.694 11.730 1.00 89.56 82 ILE A CA 1
ATOM 626 C C . ILE A 1 82 ? -4.907 4.664 12.774 1.00 89.56 82 ILE A C 1
ATOM 628 O O . ILE A 1 82 ? -6.056 4.235 12.746 1.00 89.56 82 ILE A O 1
ATOM 632 N N . ALA A 1 83 ? -4.047 4.328 13.739 1.00 87.75 83 ALA A N 1
ATOM 633 C CA . ALA A 1 83 ? -4.424 3.444 14.842 1.00 87.75 83 ALA A CA 1
ATOM 634 C C . ALA A 1 83 ? -5.619 4.000 15.642 1.00 87.75 83 ALA A C 1
ATOM 636 O O . ALA A 1 83 ? -6.487 3.250 16.075 1.00 87.75 83 ALA A O 1
ATOM 637 N N . ASN A 1 84 ? -5.724 5.326 15.781 1.00 87.62 84 ASN A N 1
ATOM 638 C CA . ASN A 1 84 ? -6.863 5.969 16.440 1.00 87.62 84 ASN A CA 1
ATOM 639 C C . ASN A 1 84 ? -8.164 5.946 15.611 1.00 87.62 84 ASN A C 1
ATOM 641 O O . ASN A 1 84 ? -9.227 6.232 16.171 1.00 87.62 84 ASN A O 1
ATOM 645 N N . LEU A 1 85 ? -8.103 5.661 14.306 1.00 86.50 85 LEU A N 1
ATOM 646 C CA . LEU A 1 85 ? -9.280 5.442 13.455 1.00 86.50 85 LEU A CA 1
ATOM 647 C C . LEU A 1 85 ? -9.790 3.997 13.540 1.00 86.50 85 LEU A C 1
ATOM 649 O O . LEU A 1 85 ? -10.956 3.748 13.243 1.00 86.50 85 LEU A O 1
ATOM 653 N N . ASP A 1 86 ? -8.950 3.064 13.985 1.00 80.50 86 ASP A N 1
ATOM 654 C CA . ASP A 1 86 ? -9.273 1.643 14.099 1.00 80.50 86 ASP A CA 1
ATOM 655 C C . ASP A 1 86 ? -10.059 1.343 15.392 1.00 80.50 86 ASP A C 1
ATOM 657 O O . ASP A 1 86 ? -9.564 0.741 16.343 1.00 80.50 86 ASP A O 1
ATOM 661 N N . LYS A 1 87 ? -11.294 1.860 15.473 1.00 76.94 87 LYS A N 1
ATOM 662 C CA . LYS A 1 87 ? -12.148 1.841 16.682 1.00 76.94 87 LYS A CA 1
ATOM 663 C C . LYS A 1 87 ? -13.286 0.814 16.638 1.00 76.94 87 LYS A C 1
ATOM 665 O O . LYS A 1 87 ? -14.276 0.959 17.353 1.00 76.94 87 LYS A O 1
ATOM 670 N N . GLY A 1 88 ? -13.148 -0.223 15.818 1.00 78.94 88 GLY A N 1
ATOM 671 C CA . GLY A 1 88 ? -14.130 -1.299 15.660 1.00 78.94 88 GLY A CA 1
ATOM 672 C C . GLY A 1 88 ? -14.533 -1.506 14.203 1.00 78.94 88 GLY A C 1
ATOM 673 O O . GLY A 1 88 ? -14.400 -0.602 13.384 1.00 78.94 88 GLY A O 1
ATOM 674 N N . ALA A 1 89 ? -15.039 -2.703 13.889 1.00 79.81 89 ALA A N 1
ATOM 675 C CA . ALA A 1 89 ? -15.179 -3.191 12.514 1.00 79.81 89 ALA A CA 1
ATOM 676 C C . ALA A 1 89 ? -15.908 -2.221 11.565 1.00 79.81 89 ALA A C 1
ATOM 678 O O . ALA A 1 89 ? -15.430 -2.001 10.454 1.00 79.81 89 ALA A O 1
ATOM 679 N N . ASP A 1 90 ? -17.002 -1.595 12.009 1.00 85.75 90 ASP A N 1
ATOM 680 C CA . ASP A 1 90 ? -17.789 -0.676 11.175 1.00 85.75 90 ASP A CA 1
ATOM 681 C C . ASP A 1 90 ? -17.046 0.633 10.878 1.00 85.75 90 ASP A C 1
ATOM 683 O O . ASP A 1 90 ? -17.011 1.092 9.734 1.00 85.75 90 ASP A O 1
ATOM 687 N N . VAL A 1 91 ? -16.404 1.221 11.894 1.00 87.00 91 VAL A N 1
ATOM 688 C CA . VAL A 1 91 ? -15.623 2.459 11.742 1.00 87.00 91 VAL A CA 1
ATOM 689 C C . VAL A 1 91 ? -14.392 2.200 10.878 1.00 87.00 91 VAL A C 1
ATOM 691 O O . VAL A 1 91 ? -14.098 2.986 9.977 1.00 87.00 91 VAL A O 1
ATOM 694 N N . SER A 1 92 ? -13.710 1.077 11.098 1.00 87.75 92 SER A N 1
ATOM 695 C CA . SER A 1 92 ? -12.522 0.698 10.336 1.00 87.75 92 SER A CA 1
ATOM 696 C C . SER A 1 92 ? -12.866 0.405 8.875 1.00 87.75 92 SER A C 1
ATOM 698 O O . SER A 1 92 ? -12.178 0.893 7.980 1.00 87.75 92 SER A O 1
ATOM 700 N N . ALA A 1 93 ? -13.969 -0.303 8.605 1.00 90.12 93 ALA A N 1
ATOM 701 C CA . ALA A 1 93 ? -14.443 -0.552 7.243 1.00 90.12 93 ALA A CA 1
ATOM 702 C C . ALA A 1 93 ? -14.855 0.745 6.526 1.00 90.12 93 ALA A C 1
ATOM 704 O O . ALA A 1 93 ? -14.508 0.949 5.360 1.00 90.12 93 ALA A O 1
ATOM 705 N N . TRP A 1 94 ? -15.543 1.656 7.222 1.00 92.94 94 TRP A N 1
ATOM 706 C CA . TRP A 1 94 ? -15.904 2.968 6.685 1.00 92.94 94 TRP A CA 1
ATOM 707 C C . TRP A 1 94 ? -14.672 3.824 6.361 1.00 92.94 94 TRP A C 1
ATOM 709 O O . TRP A 1 94 ? -14.568 4.374 5.258 1.00 92.94 94 TRP A O 1
ATOM 719 N N . ALA A 1 95 ? -13.719 3.922 7.290 1.00 94.31 95 ALA A N 1
ATOM 720 C CA . ALA A 1 95 ? -12.484 4.675 7.092 1.00 94.31 95 ALA A CA 1
ATOM 721 C C . ALA A 1 95 ? -11.666 4.081 5.935 1.00 94.31 95 ALA A C 1
ATOM 723 O O . ALA A 1 95 ? -11.166 4.819 5.083 1.00 94.31 95 ALA A O 1
ATOM 724 N N . ALA A 1 96 ? -11.608 2.750 5.848 1.00 94.50 96 ALA A N 1
ATOM 725 C CA . ALA A 1 96 ? -10.910 2.038 4.791 1.00 94.50 96 ALA A CA 1
ATOM 726 C C . ALA A 1 96 ? -11.526 2.303 3.420 1.00 94.50 96 ALA A C 1
ATOM 728 O O . ALA A 1 96 ? -10.792 2.569 2.465 1.00 94.50 96 ALA A O 1
ATOM 729 N N . ALA A 1 97 ? -12.860 2.275 3.318 1.00 95.19 97 ALA A N 1
ATOM 730 C CA . ALA A 1 97 ? -13.583 2.560 2.079 1.00 95.19 97 ALA A CA 1
ATOM 731 C C . ALA A 1 97 ? -13.278 3.975 1.577 1.00 95.19 97 ALA A C 1
ATOM 733 O O . ALA A 1 97 ? -12.939 4.165 0.409 1.00 95.19 97 ALA A O 1
ATOM 734 N N . ASN A 1 98 ? -13.329 4.963 2.474 1.00 96.69 98 ASN A N 1
ATOM 735 C CA . ASN A 1 98 ? -13.054 6.358 2.136 1.00 96.69 98 ASN A CA 1
ATOM 736 C C . ASN A 1 98 ? -11.589 6.594 1.751 1.00 96.69 98 ASN A C 1
ATOM 738 O O . ASN A 1 98 ? -11.319 7.321 0.794 1.00 96.69 98 ASN A O 1
ATOM 742 N N . LEU A 1 99 ? -10.646 5.978 2.467 1.00 97.00 99 LEU A N 1
ATOM 743 C CA . LEU A 1 99 ? -9.221 6.075 2.156 1.00 97.00 99 LEU A CA 1
ATOM 744 C C . LEU A 1 99 ? -8.896 5.418 0.808 1.00 97.00 99 LEU A C 1
ATOM 746 O O . LEU A 1 99 ? -8.245 6.034 -0.035 1.00 97.00 99 LEU A O 1
ATOM 750 N N . THR A 1 100 ? -9.412 4.210 0.579 1.00 97.56 100 THR A N 1
ATOM 751 C CA . THR A 1 100 ? -9.268 3.477 -0.687 1.00 97.56 100 THR A CA 1
ATOM 752 C C . THR A 1 100 ? -9.817 4.296 -1.847 1.00 97.56 100 THR A C 1
ATOM 754 O O . THR A 1 100 ? -9.108 4.516 -2.825 1.00 97.56 100 THR A O 1
ATOM 757 N N . ALA A 1 101 ? -11.044 4.810 -1.731 1.00 96.94 101 ALA A N 1
ATOM 758 C CA . ALA A 1 101 ? -11.658 5.620 -2.778 1.00 96.94 101 ALA A CA 1
ATOM 759 C C . ALA A 1 101 ? -10.842 6.886 -3.081 1.00 96.94 101 ALA A C 1
ATOM 761 O O . ALA A 1 101 ? -10.661 7.235 -4.245 1.00 96.94 101 ALA A O 1
ATOM 762 N N . ALA A 1 102 ? -10.310 7.557 -2.055 1.00 97.50 102 ALA A N 1
ATOM 763 C CA . ALA A 1 102 ? -9.484 8.748 -2.235 1.00 97.50 102 ALA A CA 1
ATOM 764 C C . ALA A 1 102 ? -8.211 8.451 -3.039 1.00 97.50 102 ALA A C 1
ATOM 766 O O . ALA A 1 102 ? -7.906 9.164 -3.996 1.00 97.50 102 ALA A O 1
ATOM 767 N N . VAL A 1 103 ? -7.493 7.385 -2.670 1.00 97.50 103 VAL A N 1
ATOM 768 C CA . VAL A 1 103 ? -6.256 6.981 -3.349 1.00 97.50 103 VAL A CA 1
ATOM 769 C C . VAL A 1 103 ? -6.545 6.506 -4.771 1.00 97.50 103 VAL A C 1
ATOM 771 O O . VAL A 1 103 ? -5.880 6.954 -5.697 1.00 97.50 103 VAL A O 1
ATOM 774 N N . ILE A 1 104 ? -7.559 5.659 -4.966 1.00 97.19 104 ILE A N 1
ATOM 775 C CA . ILE A 1 104 ? -7.927 5.128 -6.285 1.00 97.19 104 ILE A CA 1
ATOM 776 C C . ILE A 1 104 ? -8.372 6.245 -7.231 1.00 97.19 104 ILE A C 1
ATOM 778 O O . ILE A 1 104 ? -7.928 6.275 -8.374 1.00 97.19 104 ILE A O 1
ATOM 782 N N . ASN A 1 105 ? -9.181 7.201 -6.768 1.00 95.44 105 ASN A N 1
ATOM 783 C CA . ASN A 1 105 ? -9.605 8.330 -7.599 1.00 95.44 105 ASN A CA 1
ATOM 784 C C . ASN A 1 105 ? -8.424 9.227 -7.992 1.00 95.44 105 ASN A C 1
ATOM 786 O O . ASN A 1 105 ? -8.324 9.630 -9.150 1.00 95.44 105 ASN A O 1
ATOM 790 N N . ALA A 1 106 ? -7.511 9.512 -7.056 1.00 95.00 106 ALA A N 1
ATOM 791 C CA . ALA A 1 106 ? -6.302 10.276 -7.355 1.00 95.00 106 ALA A CA 1
ATOM 792 C C . ALA A 1 106 ? -5.403 9.535 -8.360 1.00 95.00 106 ALA A C 1
ATOM 794 O O . ALA A 1 106 ? -4.952 10.121 -9.341 1.00 95.00 106 ALA A O 1
ATOM 795 N N . ALA A 1 107 ? -5.211 8.231 -8.162 1.00 93.81 107 ALA A N 1
ATOM 796 C CA . ALA A 1 107 ? -4.394 7.387 -9.026 1.00 93.81 107 ALA A CA 1
ATOM 797 C C . ALA A 1 107 ? -5.011 7.134 -10.407 1.00 93.81 107 ALA A C 1
ATOM 799 O O . ALA A 1 107 ? -4.289 6.905 -11.372 1.00 93.81 107 ALA A O 1
ATOM 800 N N . HIS A 1 108 ? -6.335 7.193 -10.524 1.00 91.31 108 HIS A N 1
ATOM 801 C CA . HIS A 1 108 ? -7.020 7.115 -11.808 1.00 91.31 108 HIS A CA 1
ATOM 802 C C . HIS A 1 108 ? -6.888 8.418 -12.614 1.00 91.31 108 HIS A C 1
ATOM 804 O O . HIS A 1 108 ? -6.815 8.377 -13.841 1.00 91.31 108 HIS A O 1
ATOM 810 N N . ALA A 1 109 ? -6.837 9.570 -11.935 1.00 87.62 109 ALA A N 1
ATOM 811 C CA . ALA A 1 109 ? -6.685 10.880 -12.566 1.00 87.62 109 ALA A CA 1
ATOM 812 C C . ALA A 1 109 ? -5.240 11.187 -13.009 1.00 87.62 109 ALA A C 1
ATOM 814 O O . ALA A 1 109 ? -5.038 12.020 -13.893 1.00 87.62 109 ALA A O 1
ATOM 815 N N . GLU A 1 110 ? -4.244 10.531 -12.409 1.00 82.81 110 GLU A N 1
ATOM 816 C CA . GLU A 1 110 ? -2.825 10.727 -12.710 1.00 82.81 110 GLU A CA 1
ATOM 817 C C . GLU A 1 110 ? -2.266 9.534 -13.508 1.00 82.81 110 GLU A C 1
ATOM 819 O O . GLU A 1 110 ? -2.045 8.462 -12.935 1.00 82.81 110 GLU A O 1
ATOM 824 N N . PRO A 1 111 ? -1.997 9.677 -14.821 1.00 71.94 111 PRO A N 1
ATOM 825 C CA . PRO A 1 111 ? -1.179 8.694 -15.517 1.00 71.94 111 PRO A CA 1
ATOM 826 C C . PRO A 1 111 ? 0.249 8.720 -14.957 1.00 71.94 111 PRO A C 1
ATOM 828 O O . PRO A 1 111 ? 0.754 9.765 -14.542 1.00 71.94 111 PRO A O 1
ATOM 831 N N . ASP A 1 112 ? 0.927 7.574 -14.974 1.00 72.12 112 ASP A N 1
ATOM 832 C CA . ASP A 1 112 ? 2.351 7.527 -14.655 1.00 72.12 112 ASP A CA 1
ATOM 833 C C . ASP A 1 112 ? 3.166 8.371 -15.658 1.00 72.12 112 ASP A C 1
ATOM 835 O O . ASP A 1 112 ? 2.710 8.676 -16.760 1.00 72.12 112 ASP A O 1
ATOM 839 N N . VAL A 1 113 ? 4.412 8.709 -15.312 1.00 67.69 113 VAL A N 1
ATOM 840 C CA . VAL A 1 113 ? 5.341 9.484 -16.160 1.00 67.69 113 VAL A CA 1
ATOM 841 C C . VAL A 1 113 ? 5.511 8.867 -17.559 1.00 67.69 113 VAL A C 1
ATOM 843 O O . VAL A 1 113 ? 5.796 9.572 -18.523 1.00 67.69 113 VAL A O 1
ATOM 846 N N . SER A 1 114 ? 5.311 7.553 -17.682 1.00 68.38 114 SER A N 1
ATOM 847 C CA . SER A 1 114 ? 5.349 6.812 -18.949 1.00 68.38 114 SER A CA 1
ATOM 848 C C . SER A 1 114 ? 4.038 6.808 -19.755 1.00 68.38 114 SER A C 1
ATOM 850 O O . SER A 1 114 ? 4.021 6.280 -20.864 1.00 68.38 114 SER A O 1
ATOM 852 N N . GLY A 1 115 ? 2.952 7.374 -19.223 1.00 73.94 115 GLY A N 1
ATOM 853 C CA . GLY A 1 115 ? 1.614 7.375 -19.825 1.00 73.94 115 GLY A CA 1
ATOM 854 C C . GLY A 1 115 ? 0.741 6.169 -19.460 1.00 73.94 115 GLY A C 1
ATOM 855 O O . GLY A 1 115 ? -0.445 6.158 -19.794 1.00 73.94 115 GLY A O 1
ATOM 856 N N . ASP A 1 116 ? 1.285 5.177 -18.752 1.00 82.88 116 ASP A N 1
ATOM 857 C CA . ASP A 1 116 ? 0.506 4.029 -18.287 1.00 82.88 116 ASP A CA 1
ATOM 858 C C . ASP A 1 116 ? -0.430 4.415 -17.136 1.00 82.88 116 ASP A C 1
ATOM 860 O O . ASP A 1 116 ? -0.107 5.243 -16.280 1.00 82.88 116 ASP A O 1
ATOM 864 N N . ARG A 1 117 ? -1.596 3.767 -17.081 1.00 88.25 117 ARG A N 1
ATOM 865 C CA . ARG A 1 117 ? -2.548 3.958 -15.984 1.00 88.25 117 ARG A CA 1
ATOM 866 C C . ARG A 1 117 ? -2.047 3.258 -14.722 1.00 88.25 117 ARG A C 1
ATOM 868 O O . ARG A 1 117 ? -1.741 2.069 -14.763 1.00 88.25 117 ARG A O 1
ATOM 875 N N . LEU A 1 118 ? -2.026 3.974 -13.598 1.00 90.31 118 LEU A N 1
ATOM 876 C CA . LEU A 1 118 ? -1.734 3.385 -12.285 1.00 90.31 118 LEU A CA 1
ATOM 877 C C . LEU A 1 118 ? -2.897 2.529 -11.763 1.00 90.31 118 LEU A C 1
ATOM 879 O O . LEU A 1 118 ? -2.666 1.539 -11.076 1.00 90.31 118 LEU A O 1
ATOM 883 N N . VAL A 1 119 ? -4.129 2.904 -12.116 1.00 93.56 119 VAL A N 1
ATOM 884 C CA . VAL A 1 119 ? -5.364 2.157 -11.840 1.00 93.56 119 VAL A CA 1
ATOM 885 C C . VAL A 1 119 ? -5.998 1.760 -13.165 1.00 93.56 119 VAL A C 1
ATOM 887 O O . VAL A 1 119 ? -6.284 2.617 -14.005 1.00 93.56 119 VAL A O 1
ATOM 890 N N . THR A 1 120 ? -6.251 0.470 -13.345 1.00 92.56 120 THR A N 1
ATOM 891 C CA . THR A 1 120 ? -6.937 -0.072 -14.518 1.00 92.56 120 THR A CA 1
ATOM 892 C C . THR A 1 120 ? -8.398 -0.390 -14.206 1.00 92.56 120 THR A C 1
ATOM 894 O O . THR A 1 120 ? -8.848 -0.317 -13.060 1.00 92.56 120 THR A O 1
ATOM 897 N N . ASP A 1 121 ? -9.148 -0.769 -15.239 1.00 93.00 121 ASP A N 1
ATOM 898 C CA . ASP A 1 121 ? -10.549 -1.160 -15.091 1.00 93.00 121 ASP A CA 1
ATOM 899 C C . ASP A 1 121 ? -10.702 -2.437 -14.237 1.00 93.00 121 ASP A C 1
ATOM 901 O O . ASP A 1 121 ? -11.744 -2.625 -13.611 1.00 93.00 121 ASP A O 1
ATOM 905 N N . ASP A 1 122 ? -9.652 -3.266 -14.130 1.00 94.44 122 ASP A N 1
ATOM 906 C CA . ASP A 1 122 ? -9.644 -4.475 -13.295 1.00 94.44 122 ASP A CA 1
ATOM 907 C C . ASP A 1 122 ? -9.747 -4.131 -11.799 1.00 94.44 122 ASP A C 1
ATOM 909 O O . ASP A 1 122 ? -10.556 -4.720 -11.076 1.00 94.44 122 ASP A O 1
ATOM 913 N N . GLU A 1 123 ? -8.959 -3.153 -11.327 1.00 95.81 123 GLU A N 1
ATOM 914 C CA . GLU A 1 123 ? -9.004 -2.689 -9.933 1.00 95.81 123 GLU A CA 1
ATOM 915 C C . GLU A 1 123 ? -10.365 -2.065 -9.608 1.00 95.81 123 GLU A C 1
ATOM 917 O O . GLU A 1 123 ? -10.940 -2.315 -8.546 1.00 95.81 123 GLU A O 1
ATOM 922 N N . LEU A 1 124 ? -10.914 -1.284 -10.541 1.00 95.38 124 LEU A N 1
ATOM 923 C CA . LEU A 1 124 ? -12.233 -0.677 -10.379 1.00 95.38 124 LEU A CA 1
ATOM 924 C C . LEU A 1 124 ? -13.334 -1.743 -10.313 1.00 95.38 124 LEU A C 1
ATOM 926 O O . LEU A 1 124 ? -14.211 -1.663 -9.453 1.00 95.38 124 LEU A O 1
ATOM 930 N N . ALA A 1 125 ? -13.287 -2.760 -11.176 1.00 95.38 125 ALA A N 1
ATOM 931 C CA . ALA A 1 125 ? -14.283 -3.826 -11.216 1.00 95.38 125 ALA A CA 1
ATOM 932 C C . ALA A 1 125 ? -14.280 -4.685 -9.940 1.00 95.38 125 ALA A C 1
ATOM 934 O O . ALA A 1 125 ? -15.349 -5.000 -9.397 1.00 95.38 125 ALA A O 1
ATOM 935 N N . VAL A 1 126 ? -13.099 -5.042 -9.421 1.00 96.12 126 VAL A N 1
ATOM 936 C CA . VAL A 1 126 ? -13.015 -5.832 -8.183 1.00 96.12 126 VAL A CA 1
ATOM 937 C C . VAL A 1 126 ? -13.447 -5.008 -6.968 1.00 96.12 126 VAL A C 1
ATOM 939 O O . VAL A 1 126 ? -14.233 -5.500 -6.161 1.00 96.12 126 VAL A O 1
ATOM 942 N N . LEU A 1 127 ? -13.066 -3.727 -6.875 1.00 95.94 127 LEU A N 1
ATOM 943 C CA . LEU A 1 127 ? -13.519 -2.845 -5.792 1.00 95.94 127 LEU A CA 1
ATOM 944 C C . LEU A 1 127 ? -15.030 -2.582 -5.844 1.00 95.94 127 LEU A C 1
ATOM 946 O O . LEU A 1 127 ? -15.681 -2.530 -4.801 1.00 95.94 127 LEU A O 1
ATOM 950 N N . GLN A 1 128 ? -15.623 -2.478 -7.036 1.00 95.38 128 GLN A N 1
ATOM 951 C CA . GLN A 1 128 ? -17.082 -2.419 -7.181 1.00 95.38 128 GLN A CA 1
ATOM 952 C C . GLN A 1 128 ? -17.758 -3.701 -6.684 1.00 95.38 128 GLN A C 1
ATOM 954 O O . GLN A 1 128 ? -18.818 -3.631 -6.062 1.00 95.38 128 GLN A O 1
ATOM 959 N N . SER A 1 129 ? -17.152 -4.864 -6.928 1.00 94.44 129 SER A N 1
ATOM 960 C CA . SER A 1 129 ? -17.658 -6.147 -6.426 1.00 94.44 129 SER A CA 1
ATOM 961 C C . SER A 1 129 ? -17.560 -6.230 -4.901 1.00 94.44 129 SER A C 1
ATOM 963 O O . SER A 1 129 ? -18.511 -6.662 -4.252 1.00 94.44 129 SER A O 1
ATOM 965 N N . VAL A 1 130 ? -16.458 -5.747 -4.316 1.00 94.25 130 VAL A N 1
ATOM 966 C CA . VAL A 1 130 ? -16.293 -5.618 -2.858 1.00 94.25 130 VAL A CA 1
ATOM 967 C C . VAL A 1 130 ? -17.376 -4.708 -2.282 1.00 94.25 130 VAL A C 1
ATOM 969 O O . VAL A 1 130 ? -18.073 -5.099 -1.350 1.00 94.25 130 VAL A O 1
ATOM 972 N N . HIS A 1 131 ? -17.586 -3.533 -2.879 1.00 91.88 131 HIS A N 1
ATOM 973 C CA . HIS A 1 131 ? -18.602 -2.579 -2.436 1.00 91.88 131 HIS A CA 1
ATOM 974 C C . HIS A 1 131 ? -20.026 -3.158 -2.470 1.00 91.88 131 HIS A C 1
ATOM 976 O O . HIS A 1 131 ? -20.831 -2.874 -1.588 1.00 91.88 131 HIS A O 1
ATOM 982 N N . ARG A 1 132 ? -20.338 -3.994 -3.468 1.00 92.94 132 ARG A N 1
ATOM 983 C CA . ARG A 1 132 ? -21.639 -4.675 -3.596 1.00 92.94 132 ARG A CA 1
ATOM 984 C C . ARG A 1 132 ? -21.777 -5.914 -2.705 1.00 92.94 132 ARG A C 1
ATOM 986 O O . ARG A 1 132 ? -22.851 -6.507 -2.684 1.00 92.94 132 ARG A O 1
ATOM 993 N N . GLY A 1 133 ? -20.715 -6.333 -2.014 1.00 91.12 133 GLY A N 1
ATOM 994 C CA . GLY A 1 133 ? -20.694 -7.581 -1.250 1.00 91.12 133 GLY A CA 1
ATOM 995 C C . GLY A 1 133 ? -20.718 -8.840 -2.125 1.00 91.12 133 GLY A C 1
ATOM 996 O O . GLY A 1 133 ? -21.115 -9.901 -1.656 1.00 91.12 133 GLY A O 1
ATOM 997 N N . THR A 1 134 ? -20.320 -8.735 -3.398 1.00 93.81 134 THR A N 1
ATOM 998 C CA . THR A 1 134 ? -20.311 -9.845 -4.369 1.00 93.81 134 THR A CA 1
ATOM 999 C C . THR A 1 134 ? -18.904 -10.335 -4.708 1.00 93.81 134 THR A C 1
ATOM 1001 O O . THR A 1 134 ? -18.749 -11.167 -5.598 1.00 93.81 134 THR A O 1
ATOM 1004 N N . ALA A 1 135 ? -17.865 -9.800 -4.062 1.00 92.44 135 ALA A N 1
ATOM 1005 C CA . ALA A 1 135 ? -16.500 -10.281 -4.239 1.00 92.44 135 ALA A CA 1
ATOM 1006 C C . ALA A 1 135 ? -16.333 -11.653 -3.571 1.00 92.44 135 ALA A C 1
ATOM 1008 O O . ALA A 1 135 ? -16.420 -11.775 -2.351 1.00 92.44 135 ALA A O 1
ATOM 1009 N N . ASP A 1 136 ? -16.074 -12.676 -4.379 1.00 92.56 136 ASP A N 1
ATOM 1010 C CA . ASP A 1 136 ? -15.865 -14.051 -3.939 1.00 92.56 136 ASP A CA 1
ATOM 1011 C C . ASP A 1 136 ? -14.475 -14.572 -4.345 1.00 92.56 136 ASP A C 1
ATOM 1013 O O . ASP A 1 136 ? -13.667 -13.876 -4.969 1.00 92.56 136 ASP A O 1
ATOM 1017 N N . ALA A 1 137 ? -14.172 -15.817 -3.972 1.00 92.81 137 ALA A N 1
ATOM 1018 C CA . ALA A 1 137 ? -12.880 -16.435 -4.263 1.00 92.81 137 ALA A CA 1
ATOM 1019 C C . ALA A 1 137 ? -12.580 -16.523 -5.772 1.00 92.81 137 ALA A C 1
ATOM 1021 O O . ALA A 1 137 ? -11.419 -16.429 -6.172 1.00 92.81 137 ALA A O 1
ATOM 1022 N N . VAL A 1 138 ? -13.609 -16.678 -6.613 1.00 93.50 138 VAL A N 1
ATOM 1023 C CA . VAL A 1 138 ? -13.455 -16.765 -8.072 1.00 93.50 138 VAL A CA 1
ATOM 1024 C C . VAL A 1 138 ? -13.101 -15.396 -8.647 1.00 93.50 138 VAL A C 1
ATOM 1026 O O . VAL A 1 138 ? -12.147 -15.290 -9.420 1.00 93.50 138 VAL A O 1
ATOM 1029 N N . GLY A 1 139 ? -13.809 -14.344 -8.232 1.00 93.06 139 GLY A N 1
ATOM 1030 C CA . GLY A 1 139 ? -13.523 -12.966 -8.626 1.00 93.06 139 GLY A CA 1
ATOM 1031 C C . GLY A 1 139 ? -12.119 -12.527 -8.211 1.00 93.06 139 GLY A C 1
ATOM 1032 O O . GLY A 1 139 ? -11.369 -11.992 -9.029 1.00 93.06 139 GLY A O 1
ATOM 1033 N N . TRP A 1 140 ? -11.714 -12.834 -6.975 1.00 95.12 140 TRP A N 1
ATOM 1034 C CA . TRP A 1 140 ? -10.350 -12.574 -6.510 1.00 95.12 140 TRP A CA 1
ATOM 1035 C C . TRP A 1 140 ? -9.296 -13.370 -7.285 1.00 95.12 140 TRP A C 1
ATOM 1037 O O . TRP A 1 140 ? -8.257 -12.813 -7.641 1.00 95.12 140 TRP A O 1
ATOM 1047 N N . GLY A 1 141 ? -9.565 -14.643 -7.591 1.00 93.62 141 GLY A N 1
ATOM 1048 C CA . GLY A 1 141 ? -8.673 -15.478 -8.395 1.00 93.62 141 GLY A CA 1
ATOM 1049 C C . GLY A 1 141 ? -8.484 -14.947 -9.818 1.00 93.62 141 GLY A C 1
ATOM 1050 O O . GLY A 1 141 ? -7.360 -14.936 -10.329 1.00 93.62 141 GLY A O 1
ATOM 1051 N N . LEU A 1 142 ? -9.556 -14.447 -10.443 1.00 94.81 142 LEU A N 1
ATOM 1052 C CA . LEU A 1 142 ? -9.482 -13.787 -11.746 1.00 94.81 142 LEU A CA 1
ATOM 1053 C C . LEU A 1 142 ? -8.625 -12.522 -11.667 1.00 94.81 142 LEU A C 1
ATOM 1055 O O . LEU A 1 142 ? -7.678 -12.397 -12.446 1.00 94.81 142 LEU A O 1
ATOM 1059 N N . TYR A 1 143 ? -8.905 -11.635 -10.709 1.00 95.12 143 TYR A N 1
ATOM 1060 C CA . TYR A 1 143 ? -8.136 -10.407 -10.505 1.00 95.12 143 TYR A CA 1
ATOM 1061 C C . TYR A 1 143 ? -6.639 -10.696 -10.299 1.00 95.12 143 TYR A C 1
ATOM 1063 O O . TYR A 1 143 ? -5.798 -10.145 -11.009 1.00 95.12 143 TYR A O 1
ATOM 1071 N N . ASP A 1 144 ? -6.287 -11.642 -9.422 1.00 93.00 144 ASP A N 1
ATOM 1072 C CA . ASP A 1 144 ? -4.887 -12.024 -9.206 1.00 93.00 144 ASP A CA 1
ATOM 1073 C C . ASP A 1 144 ? -4.231 -12.585 -10.474 1.00 93.00 144 ASP A C 1
ATOM 1075 O O . ASP A 1 144 ? -3.061 -12.310 -10.740 1.00 93.00 144 ASP A O 1
ATOM 1079 N N . SER A 1 145 ? -4.967 -13.356 -11.280 1.00 93.00 145 SER A N 1
ATOM 1080 C CA . SER A 1 145 ? -4.445 -13.897 -12.539 1.00 93.00 145 SER A CA 1
ATOM 1081 C C . SER A 1 145 ? -4.154 -12.810 -13.579 1.00 93.00 145 SER A C 1
ATOM 1083 O O . SER A 1 145 ? -3.188 -12.935 -14.335 1.00 93.00 145 SER A O 1
ATOM 1085 N N . LEU A 1 146 ? -4.961 -11.743 -13.609 1.00 93.06 146 LEU A N 1
ATOM 1086 C CA . LEU A 1 146 ? -4.763 -10.594 -14.491 1.00 93.06 146 LEU A CA 1
ATOM 1087 C C . LEU A 1 146 ? -3.533 -9.798 -14.053 1.00 93.06 146 LEU A C 1
ATOM 1089 O O . LEU A 1 146 ? -2.660 -9.532 -14.878 1.00 93.06 146 LEU A O 1
ATOM 1093 N N . VAL A 1 147 ? -3.400 -9.533 -12.750 1.00 91.38 147 VAL A N 1
ATOM 1094 C CA . VAL A 1 147 ? -2.217 -8.890 -12.156 1.00 91.38 147 VAL A CA 1
ATOM 1095 C C . VAL A 1 147 ? -0.933 -9.654 -12.495 1.00 91.38 147 VAL A C 1
ATOM 1097 O O . VAL A 1 147 ? 0.025 -9.047 -12.966 1.00 91.38 147 VAL A O 1
ATOM 1100 N N . ARG A 1 148 ? -0.916 -10.987 -12.337 1.00 88.94 148 ARG A N 1
ATOM 1101 C CA . ARG A 1 148 ? 0.256 -11.832 -12.656 1.00 88.94 148 ARG A CA 1
ATOM 1102 C C . ARG A 1 148 ? 0.671 -11.791 -14.124 1.00 88.94 148 ARG A C 1
ATOM 1104 O O . ARG A 1 148 ? 1.833 -1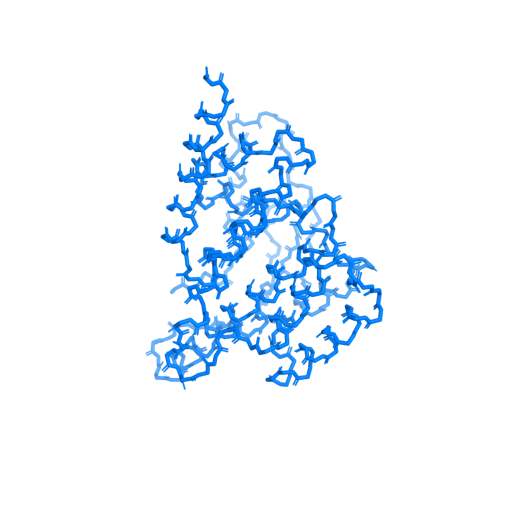2.014 -14.443 1.00 88.94 148 ARG A O 1
ATOM 1111 N N . LYS A 1 149 ? -0.271 -11.559 -15.037 1.00 89.56 149 LYS A N 1
ATOM 1112 C CA . LYS A 1 149 ? 0.018 -11.454 -16.476 1.00 89.56 149 LYS A CA 1
ATOM 1113 C C . LYS A 1 149 ? 0.422 -10.038 -16.874 1.00 89.56 149 LYS A C 1
ATOM 1115 O O . LYS A 1 149 ? 1.133 -9.859 -17.864 1.00 89.56 149 LYS A O 1
ATOM 1120 N N . ARG A 1 150 ? -0.026 -9.029 -16.124 1.00 89.38 150 ARG A N 1
ATOM 1121 C CA . ARG A 1 150 ? 0.222 -7.621 -16.426 1.00 89.38 150 ARG A CA 1
ATOM 1122 C C . ARG A 1 150 ? 1.719 -7.323 -16.370 1.00 89.38 150 ARG A C 1
ATOM 1124 O O . ARG A 1 150 ? 2.414 -7.749 -15.452 1.00 89.38 150 ARG A O 1
ATOM 1131 N N . HIS A 1 151 ? 2.214 -6.610 -17.382 1.00 86.75 151 HIS A N 1
ATOM 1132 C CA . HIS A 1 151 ? 3.633 -6.259 -17.526 1.00 86.75 151 HIS A CA 1
ATOM 1133 C C . HIS A 1 151 ? 4.589 -7.449 -17.307 1.00 86.75 151 HIS A C 1
ATOM 1135 O O . HIS A 1 151 ? 5.628 -7.296 -16.676 1.00 86.75 151 HIS A O 1
ATOM 1141 N N . ASN A 1 152 ? 4.239 -8.640 -17.809 1.00 83.94 152 ASN A N 1
ATOM 1142 C CA . ASN A 1 152 ? 5.031 -9.869 -17.663 1.00 83.94 152 ASN A CA 1
ATOM 1143 C C . ASN A 1 152 ? 5.292 -10.287 -16.200 1.00 83.94 152 ASN A C 1
ATOM 1145 O O . ASN A 1 152 ? 6.337 -10.859 -15.901 1.00 83.94 152 ASN A O 1
ATOM 1149 N N . GLY A 1 153 ? 4.357 -9.996 -15.290 1.00 81.06 153 GLY A N 1
ATOM 1150 C CA . GLY A 1 153 ? 4.418 -10.430 -13.888 1.00 81.06 153 GLY A CA 1
ATOM 1151 C C . GLY A 1 153 ? 5.269 -9.553 -12.975 1.00 81.06 153 GLY A C 1
ATOM 1152 O O . GLY A 1 153 ? 5.366 -9.827 -11.783 1.00 81.06 153 GLY A O 1
ATOM 1153 N N . VAL A 1 154 ? 5.820 -8.456 -13.499 1.00 82.38 154 VAL A N 1
ATOM 1154 C CA . VAL A 1 154 ? 6.659 -7.509 -12.744 1.00 82.38 154 VAL A CA 1
ATOM 1155 C C . VAL A 1 154 ? 5.926 -6.902 -11.537 1.00 82.38 154 VAL A C 1
ATOM 1157 O O . VAL A 1 154 ? 6.563 -6.503 -10.567 1.00 82.38 154 VAL A O 1
ATOM 1160 N N . LEU A 1 155 ? 4.590 -6.854 -11.570 1.00 82.81 155 LEU A N 1
ATOM 1161 C CA . LEU A 1 155 ? 3.781 -6.301 -10.480 1.00 82.81 155 LEU A CA 1
ATOM 1162 C C . LEU A 1 155 ? 3.611 -7.235 -9.274 1.00 82.81 155 LEU A C 1
ATOM 1164 O O . LEU A 1 155 ? 3.112 -6.803 -8.240 1.00 82.81 155 LEU A O 1
ATOM 1168 N N . GLU A 1 156 ? 3.948 -8.520 -9.403 1.00 76.62 156 GLU A N 1
ATOM 1169 C CA . GLU A 1 156 ? 3.805 -9.460 -8.287 1.00 76.62 156 GLU A CA 1
ATOM 1170 C C . GLU A 1 156 ? 4.938 -9.299 -7.266 1.00 76.62 156 GLU A C 1
ATOM 1172 O O . GLU A 1 156 ? 4.714 -9.525 -6.082 1.00 76.62 156 GLU A O 1
ATOM 1177 N N . TRP A 1 157 ? 6.115 -8.856 -7.723 1.00 70.12 157 TRP A N 1
ATOM 1178 C CA . TRP A 1 157 ? 7.332 -8.731 -6.917 1.00 70.12 157 TRP A CA 1
ATOM 1179 C C . TRP A 1 157 ? 8.154 -7.516 -7.365 1.00 70.12 157 TRP A C 1
ATOM 1181 O O . TRP A 1 157 ? 9.262 -7.678 -7.878 1.00 70.12 157 TRP A O 1
ATOM 1191 N N . PRO A 1 158 ? 7.639 -6.281 -7.256 1.00 68.38 158 PRO A N 1
ATOM 1192 C CA . PRO A 1 158 ? 8.326 -5.105 -7.790 1.00 68.38 158 PRO A CA 1
ATOM 1193 C C . PRO A 1 158 ? 9.758 -4.957 -7.258 1.00 68.38 158 PRO A C 1
ATOM 1195 O O . PRO A 1 158 ? 10.646 -4.520 -7.988 1.00 68.38 158 PRO A O 1
ATOM 1198 N N . GLU A 1 159 ? 10.010 -5.350 -6.011 1.00 67.25 159 GLU A N 1
ATOM 1199 C CA . GLU A 1 159 ? 11.291 -5.211 -5.325 1.00 67.25 159 GLU A CA 1
ATOM 1200 C C . GLU A 1 159 ? 12.435 -6.024 -5.950 1.00 67.25 159 GLU A C 1
ATOM 1202 O O . GLU A 1 159 ? 13.587 -5.600 -5.853 1.00 67.25 159 GLU A O 1
ATOM 1207 N N . VAL A 1 160 ? 12.156 -7.120 -6.676 1.00 65.50 160 VAL A N 1
ATOM 1208 C CA . VAL A 1 160 ? 13.213 -7.868 -7.399 1.00 65.50 160 VAL A CA 1
ATOM 1209 C C . VAL A 1 160 ? 13.750 -7.104 -8.605 1.00 65.50 160 VAL A C 1
ATOM 1211 O O . VAL A 1 160 ? 14.784 -7.466 -9.166 1.00 65.50 160 VAL A O 1
ATOM 1214 N N . HIS A 1 161 ? 13.053 -6.040 -9.001 1.00 67.31 161 HIS A N 1
ATOM 1215 C CA . HIS A 1 161 ? 13.399 -5.190 -10.130 1.00 67.31 161 HIS A CA 1
ATOM 1216 C C . HIS A 1 161 ? 14.053 -3.869 -9.699 1.00 67.31 161 HIS A C 1
ATOM 1218 O O . HIS A 1 161 ? 14.293 -3.005 -10.545 1.00 67.31 161 HIS A O 1
ATOM 1224 N N . ALA A 1 162 ? 14.350 -3.693 -8.405 1.00 67.06 162 ALA A N 1
ATOM 1225 C CA . ALA A 1 162 ? 15.059 -2.519 -7.912 1.00 67.06 162 ALA A CA 1
ATOM 1226 C C . ALA A 1 162 ? 16.481 -2.440 -8.510 1.00 67.06 162 ALA A C 1
ATOM 1228 O O . ALA A 1 162 ? 17.185 -3.454 -8.550 1.00 67.06 162 ALA A O 1
ATOM 1229 N N . PRO A 1 163 ? 16.945 -1.255 -8.959 1.00 65.75 163 PRO A N 1
ATOM 1230 C CA . PRO A 1 163 ? 18.319 -1.093 -9.422 1.00 65.75 163 PRO A CA 1
ATOM 1231 C C . PRO A 1 163 ? 19.312 -1.459 -8.313 1.00 65.75 163 PRO A C 1
ATOM 1233 O O . PRO A 1 163 ? 19.228 -0.933 -7.203 1.00 65.75 163 PRO A O 1
ATOM 1236 N N . GLN A 1 164 ? 20.256 -2.349 -8.622 1.00 64.44 164 GLN A N 1
ATOM 1237 C CA . GLN A 1 164 ? 21.260 -2.826 -7.662 1.00 64.44 164 GLN A CA 1
ATOM 1238 C C . GLN A 1 164 ? 22.447 -1.864 -7.518 1.00 64.44 164 GLN A C 1
ATOM 1240 O O . GLN A 1 164 ? 23.106 -1.851 -6.480 1.00 64.44 164 GLN A O 1
ATOM 1245 N N . ASP A 1 165 ? 22.696 -1.041 -8.537 1.00 64.31 165 ASP A N 1
ATOM 1246 C CA . ASP A 1 165 ? 23.754 -0.036 -8.552 1.00 64.31 165 ASP A CA 1
ATOM 1247 C C . ASP A 1 165 ? 23.200 1.311 -9.041 1.00 64.31 165 ASP A C 1
ATOM 1249 O O . ASP A 1 165 ? 22.257 1.375 -9.830 1.00 64.31 165 ASP A O 1
ATOM 1253 N N . PHE A 1 166 ? 23.771 2.399 -8.534 1.00 60.03 166 PHE A N 1
ATOM 1254 C CA . PHE A 1 166 ? 23.452 3.773 -8.911 1.00 60.03 166 PHE A CA 1
ATOM 1255 C C . PHE A 1 166 ? 24.757 4.491 -9.263 1.00 60.03 166 PHE A C 1
ATOM 1257 O O . PHE A 1 166 ? 25.176 5.427 -8.584 1.00 60.03 166 PHE A O 1
ATOM 1264 N N . ASP A 1 167 ? 25.389 4.058 -10.352 1.00 69.56 167 ASP A N 1
ATOM 1265 C CA . ASP A 1 167 ? 26.574 4.712 -10.931 1.00 69.56 167 ASP A CA 1
ATOM 1266 C C . ASP A 1 167 ? 26.252 6.049 -11.641 1.00 69.56 167 ASP A C 1
ATOM 1268 O O . ASP A 1 167 ? 27.138 6.714 -12.173 1.00 69.56 167 ASP A O 1
ATOM 1272 N N . GLY A 1 168 ? 24.975 6.453 -11.662 1.00 67.56 168 GLY A N 1
ATOM 1273 C CA . GLY A 1 168 ? 24.501 7.677 -12.311 1.00 67.56 168 GLY A CA 1
ATOM 1274 C C . GLY A 1 168 ? 24.401 7.596 -13.838 1.00 67.56 168 GLY A C 1
ATOM 1275 O O . GLY A 1 168 ? 24.053 8.593 -14.470 1.00 67.56 168 GLY A O 1
ATOM 1276 N N . SER A 1 169 ? 24.668 6.435 -14.443 1.00 76.50 169 SER A N 1
ATOM 1277 C CA . SER A 1 169 ? 24.522 6.223 -15.882 1.00 76.50 169 SER A CA 1
ATOM 1278 C C . SER A 1 169 ? 23.073 6.400 -16.343 1.00 76.50 169 SER A C 1
ATOM 1280 O O . SER A 1 169 ? 22.112 6.159 -15.606 1.00 76.50 169 SER A O 1
ATOM 1282 N N . ALA A 1 170 ? 22.902 6.773 -17.614 1.00 79.00 170 ALA A N 1
ATOM 1283 C CA . ALA A 1 170 ? 21.581 6.894 -18.234 1.00 79.00 170 ALA A CA 1
ATOM 1284 C C . ALA A 1 170 ? 20.772 5.583 -18.156 1.00 79.00 170 ALA A C 1
ATOM 1286 O O . ALA A 1 170 ? 19.549 5.613 -18.004 1.00 79.00 170 ALA A O 1
ATOM 1287 N N . LEU A 1 171 ? 21.457 4.434 -18.201 1.00 77.38 171 LEU A N 1
ATOM 1288 C CA . LEU A 1 171 ? 20.842 3.122 -18.022 1.00 77.38 171 LEU A CA 1
ATOM 1289 C C . LEU A 1 171 ? 20.268 2.965 -16.609 1.00 77.38 171 LEU A C 1
ATOM 1291 O O . LEU A 1 171 ? 19.092 2.635 -16.472 1.00 77.38 171 LEU A O 1
ATOM 1295 N N . ASN A 1 172 ? 21.040 3.288 -15.568 1.00 75.12 172 ASN A N 1
ATOM 1296 C CA . ASN A 1 172 ? 20.570 3.201 -14.184 1.00 75.12 172 ASN A CA 1
ATOM 1297 C C . ASN A 1 172 ? 19.433 4.184 -13.881 1.00 75.12 172 ASN A C 1
ATOM 1299 O O . ASN A 1 172 ? 18.484 3.828 -13.183 1.00 75.12 172 ASN A O 1
ATOM 1303 N N . VAL A 1 173 ? 19.458 5.386 -14.465 1.00 77.50 173 VAL A N 1
ATOM 1304 C CA . VAL A 1 173 ? 18.332 6.332 -14.376 1.00 77.50 173 VAL A CA 1
ATOM 1305 C C . VAL 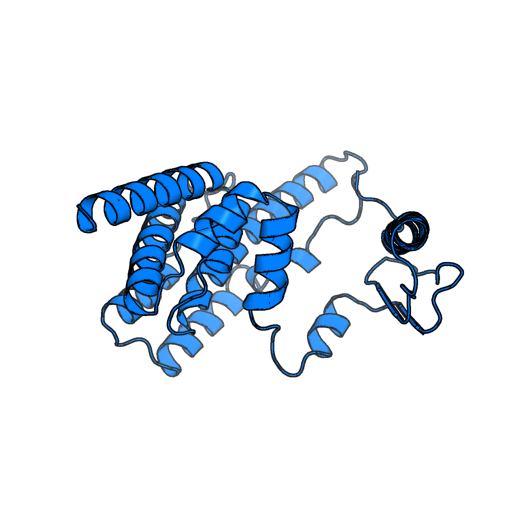A 1 173 ? 17.066 5.744 -15.010 1.00 77.50 173 VAL A C 1
ATOM 1307 O O . VAL A 1 173 ? 15.994 5.800 -14.409 1.00 77.50 173 VAL A O 1
ATOM 1310 N N . THR A 1 174 ? 17.187 5.127 -16.186 1.00 80.00 174 THR A N 1
ATOM 1311 C CA . THR A 1 174 ? 16.056 4.501 -16.895 1.00 80.00 174 THR A CA 1
ATOM 1312 C C . THR A 1 174 ? 15.501 3.297 -16.127 1.00 80.00 174 THR A C 1
ATOM 1314 O O . THR A 1 174 ? 14.283 3.133 -15.998 1.00 80.00 174 THR A O 1
ATOM 1317 N N . MET A 1 175 ? 16.381 2.470 -15.559 1.00 78.19 175 MET A N 1
ATOM 1318 C CA . MET A 1 175 ? 15.995 1.343 -14.707 1.00 78.19 175 MET A CA 1
ATOM 1319 C C . MET A 1 175 ? 15.295 1.821 -13.434 1.00 78.19 175 MET A C 1
ATOM 1321 O O . MET A 1 175 ? 14.261 1.271 -13.068 1.00 78.19 175 MET A O 1
ATOM 1325 N N . ALA A 1 176 ? 15.789 2.885 -12.797 1.00 79.88 176 ALA A N 1
ATOM 1326 C CA . ALA A 1 176 ? 15.161 3.472 -11.618 1.00 79.88 176 ALA A CA 1
ATOM 1327 C C . ALA A 1 176 ? 13.765 4.034 -11.908 1.00 79.88 176 ALA A C 1
ATOM 1329 O O . ALA A 1 176 ? 12.852 3.861 -11.100 1.00 79.88 176 ALA A O 1
ATOM 1330 N N . GLN A 1 177 ? 13.579 4.680 -13.061 1.00 82.00 177 GLN A N 1
ATOM 1331 C CA . GLN A 1 177 ? 12.268 5.160 -13.503 1.00 82.00 177 GLN A CA 1
ATOM 1332 C C . GLN A 1 177 ? 11.300 3.997 -13.745 1.00 82.00 177 GLN A C 1
ATOM 1334 O O . GLN A 1 177 ? 10.171 4.029 -13.257 1.00 82.00 177 GLN A O 1
ATOM 1339 N N . SER A 1 178 ? 11.763 2.945 -14.426 1.00 82.62 178 SER A N 1
ATOM 1340 C CA . SER A 1 178 ? 10.968 1.739 -14.690 1.00 82.62 178 SER A CA 1
ATOM 1341 C C . SER A 1 178 ? 10.579 1.025 -13.394 1.00 82.62 178 SER A C 1
ATOM 1343 O O . SER A 1 178 ? 9.414 0.695 -13.194 1.00 82.62 178 SER A O 1
ATOM 1345 N N . TYR A 1 179 ? 11.530 0.856 -12.474 1.00 84.38 179 TYR A N 1
ATOM 1346 C CA . TYR A 1 179 ? 11.271 0.310 -11.146 1.00 84.38 179 TYR A CA 1
ATOM 1347 C C . TYR A 1 179 ? 10.240 1.147 -10.388 1.00 84.38 179 TYR A C 1
ATOM 1349 O O . TYR A 1 179 ? 9.254 0.604 -9.900 1.00 84.38 179 TYR A O 1
ATOM 1357 N N . ARG A 1 180 ? 10.416 2.476 -10.328 1.00 85.00 180 ARG A N 1
ATOM 1358 C CA . ARG A 1 180 ? 9.490 3.368 -9.615 1.00 85.00 180 ARG A CA 1
ATOM 1359 C C . ARG A 1 180 ? 8.067 3.249 -10.155 1.00 85.00 180 ARG A C 1
ATOM 1361 O O . ARG A 1 180 ? 7.132 3.199 -9.362 1.00 85.00 180 ARG A O 1
ATOM 1368 N N . LYS A 1 181 ? 7.907 3.183 -11.476 1.00 86.06 181 LYS A N 1
ATOM 1369 C CA . LYS A 1 181 ? 6.615 2.964 -12.131 1.00 86.06 181 LYS A CA 1
ATOM 1370 C C . LYS A 1 181 ? 5.957 1.671 -11.649 1.00 86.06 181 LYS A C 1
ATOM 1372 O O . LYS A 1 181 ? 4.843 1.705 -11.130 1.00 86.06 181 LYS A O 1
ATOM 1377 N N . TYR A 1 182 ? 6.647 0.540 -11.791 1.00 87.75 182 TYR A N 1
ATOM 1378 C CA . TYR A 1 182 ? 6.071 -0.757 -11.438 1.00 87.75 182 TYR A CA 1
ATOM 1379 C C . TYR A 1 182 ? 5.852 -0.908 -9.938 1.00 87.75 182 TYR A C 1
ATOM 1381 O O . TYR A 1 182 ? 4.848 -1.482 -9.522 1.00 87.75 182 TYR A O 1
ATOM 1389 N N . PHE A 1 183 ? 6.727 -0.325 -9.122 1.00 88.50 183 PHE A N 1
ATOM 1390 C CA . PHE A 1 183 ? 6.541 -0.253 -7.683 1.00 88.50 183 PHE A CA 1
ATOM 1391 C C . PHE A 1 183 ? 5.248 0.495 -7.336 1.00 88.50 183 PHE A C 1
ATOM 1393 O O . PHE A 1 183 ? 4.410 -0.065 -6.637 1.00 88.50 183 PHE A O 1
ATOM 1400 N N . ARG A 1 184 ? 5.008 1.692 -7.898 1.00 90.69 184 ARG A N 1
ATOM 1401 C CA . ARG A 1 184 ? 3.754 2.439 -7.667 1.00 90.69 184 ARG A CA 1
ATOM 1402 C C . ARG A 1 184 ? 2.513 1.627 -8.052 1.00 90.69 184 ARG A C 1
ATOM 1404 O O . ARG A 1 184 ? 1.564 1.574 -7.277 1.00 90.69 184 ARG A O 1
ATOM 1411 N N . MET A 1 185 ? 2.529 0.977 -9.217 1.00 91.62 185 MET A N 1
ATOM 1412 C CA . MET A 1 185 ? 1.423 0.121 -9.676 1.00 91.62 185 MET A CA 1
ATOM 1413 C C . MET A 1 185 ? 1.190 -1.075 -8.747 1.00 91.62 185 MET A C 1
ATOM 1415 O O . MET A 1 185 ? 0.051 -1.411 -8.435 1.00 91.62 185 MET A O 1
ATOM 1419 N N . SER A 1 186 ? 2.262 -1.698 -8.264 1.00 90.56 186 SER A N 1
ATOM 1420 C CA . SER A 1 186 ? 2.173 -2.834 -7.341 1.00 90.56 186 SER A CA 1
ATOM 1421 C C . SER A 1 186 ? 1.586 -2.418 -5.995 1.00 90.56 186 SER A C 1
ATOM 1423 O O . SER A 1 186 ? 0.781 -3.146 -5.429 1.00 90.56 186 SER A O 1
ATOM 1425 N N . GLN A 1 187 ? 1.898 -1.211 -5.514 1.00 92.25 187 GLN A N 1
ATOM 1426 C CA . GLN A 1 187 ? 1.287 -0.673 -4.297 1.00 92.25 187 GLN A CA 1
ATOM 1427 C C . GLN A 1 187 ? -0.224 -0.439 -4.461 1.00 92.25 187 GLN A C 1
ATOM 1429 O O . GLN A 1 187 ? -0.985 -0.694 -3.533 1.00 92.25 187 GLN A O 1
ATOM 1434 N N . ILE A 1 188 ? -0.701 -0.038 -5.646 1.00 95.19 188 ILE A N 1
ATOM 1435 C CA . ILE A 1 188 ? -2.147 0.003 -5.936 1.00 95.19 188 ILE A CA 1
ATOM 1436 C C . ILE A 1 188 ? -2.756 -1.406 -5.889 1.00 95.19 188 ILE A C 1
ATOM 1438 O O . ILE A 1 188 ? -3.816 -1.603 -5.295 1.00 95.19 188 ILE A O 1
ATOM 1442 N N . VAL A 1 189 ? -2.076 -2.399 -6.464 1.00 94.12 189 VAL A N 1
ATOM 1443 C CA . VAL A 1 189 ? -2.520 -3.799 -6.422 1.00 94.12 189 VAL A CA 1
ATOM 1444 C C . VAL A 1 189 ? -2.603 -4.318 -4.982 1.00 94.12 189 VAL A C 1
ATOM 1446 O O . VAL A 1 189 ? -3.596 -4.955 -4.624 1.00 94.12 189 VAL A O 1
ATOM 1449 N N . GLU A 1 190 ? -1.594 -4.049 -4.152 1.00 91.88 190 GLU A N 1
ATOM 1450 C CA . GLU A 1 190 ? -1.570 -4.425 -2.733 1.00 91.88 190 GLU A CA 1
ATOM 1451 C C . GLU A 1 190 ? -2.678 -3.726 -1.938 1.00 91.88 190 GLU A C 1
ATOM 1453 O O . GLU A 1 190 ? -3.392 -4.385 -1.178 1.00 91.88 190 GLU A O 1
ATOM 1458 N N . LEU A 1 191 ? -2.907 -2.433 -2.188 1.00 94.88 191 LEU A N 1
ATOM 1459 C CA . LEU A 1 191 ? -4.011 -1.670 -1.601 1.00 94.88 191 LEU A CA 1
ATOM 1460 C C . LEU A 1 191 ? -5.362 -2.333 -1.893 1.00 94.88 191 LEU A C 1
ATOM 1462 O O . LEU A 1 191 ? -6.175 -2.523 -0.991 1.00 94.88 191 LEU A O 1
ATOM 1466 N N . VAL A 1 192 ? -5.599 -2.738 -3.142 1.00 95.75 192 VAL A N 1
ATOM 1467 C CA . VAL A 1 192 ? -6.827 -3.445 -3.531 1.00 95.75 192 VAL A CA 1
ATOM 1468 C C . VAL A 1 192 ? -6.912 -4.810 -2.842 1.00 95.75 192 VAL A C 1
ATOM 1470 O O . VAL A 1 192 ? -7.966 -5.171 -2.324 1.00 95.75 192 VAL A O 1
ATOM 1473 N N . ARG A 1 193 ? -5.807 -5.560 -2.767 1.00 93.75 193 ARG A N 1
ATOM 1474 C CA . ARG A 1 193 ? -5.759 -6.884 -2.118 1.00 93.75 193 ARG A CA 1
ATOM 1475 C C . ARG A 1 193 ? -6.011 -6.842 -0.610 1.00 93.75 193 ARG A C 1
ATOM 1477 O O . ARG A 1 193 ? -6.464 -7.854 -0.077 1.00 93.75 193 ARG A O 1
ATOM 1484 N N . CYS A 1 194 ? -5.804 -5.709 0.065 1.00 92.50 194 CYS A N 1
ATOM 1485 C CA . CYS A 1 194 ? -6.174 -5.543 1.477 1.00 92.50 194 CYS A CA 1
ATOM 1486 C C . CYS A 1 194 ? -7.662 -5.853 1.728 1.00 92.50 194 CYS A C 1
ATOM 1488 O O . CYS A 1 194 ? -8.021 -6.342 2.795 1.00 92.50 194 CYS A O 1
ATOM 1490 N N . TRP A 1 195 ? -8.524 -5.650 0.725 1.00 94.19 195 TRP A N 1
ATOM 1491 C CA . TRP A 1 195 ? -9.962 -5.931 0.788 1.00 94.19 195 TRP A CA 1
ATOM 1492 C C . TRP A 1 195 ? -10.339 -7.414 0.710 1.00 94.19 195 TRP A C 1
ATOM 1494 O O . TRP A 1 195 ? -11.519 -7.750 0.788 1.00 94.19 195 TRP A O 1
ATOM 1504 N N . LYS A 1 196 ? -9.359 -8.320 0.600 1.00 91.06 196 LYS A N 1
ATOM 1505 C CA . LYS A 1 196 ? -9.571 -9.756 0.852 1.00 91.06 196 LYS A CA 1
ATOM 1506 C C . LYS A 1 196 ? -9.818 -10.054 2.333 1.00 91.06 196 LYS A C 1
ATOM 1508 O O . LYS A 1 196 ? -10.331 -11.121 2.659 1.00 91.06 196 LYS A O 1
ATOM 1513 N N . TYR A 1 197 ? -9.448 -9.127 3.214 1.00 87.56 197 TYR A N 1
ATOM 1514 C CA . TYR A 1 197 ? -9.660 -9.209 4.653 1.00 87.56 197 TYR A CA 1
ATOM 1515 C C . TYR A 1 197 ? -10.822 -8.303 5.065 1.00 87.56 197 TYR A C 1
ATOM 1517 O O . TYR A 1 197 ? -11.108 -7.292 4.422 1.00 87.56 197 TYR A O 1
ATOM 1525 N N . THR A 1 198 ? -11.523 -8.672 6.135 1.00 82.62 198 THR A N 1
ATOM 1526 C CA . THR A 1 198 ? -12.667 -7.906 6.641 1.00 82.62 198 THR A CA 1
ATOM 1527 C C . THR A 1 198 ? -12.554 -7.732 8.159 1.00 82.62 198 THR A C 1
ATOM 1529 O O . THR A 1 198 ? -12.601 -8.738 8.870 1.00 82.62 198 THR A O 1
ATOM 1532 N N . PRO A 1 199 ? -12.437 -6.487 8.665 1.00 83.25 199 PRO A N 1
ATOM 1533 C CA . PRO A 1 199 ? -12.191 -5.255 7.903 1.00 83.25 199 PRO A CA 1
ATOM 1534 C C . PRO A 1 199 ? -10.783 -5.253 7.265 1.00 83.25 199 PRO A C 1
ATOM 1536 O O . PRO A 1 199 ? -9.879 -5.917 7.777 1.00 83.25 199 PRO A O 1
ATOM 1539 N N . PRO A 1 200 ? -10.569 -4.530 6.152 1.00 89.19 200 PRO A N 1
ATOM 1540 C CA . PRO A 1 200 ? -9.231 -4.358 5.591 1.00 89.19 200 PRO A CA 1
ATOM 1541 C C . PRO A 1 200 ? -8.339 -3.544 6.554 1.00 89.19 200 PRO A C 1
ATOM 1543 O O . PRO A 1 200 ? -8.823 -2.577 7.155 1.00 89.19 200 PRO A O 1
ATOM 1546 N N . PRO A 1 201 ? -7.040 -3.868 6.693 1.00 88.94 201 PRO A N 1
ATOM 1547 C CA . PRO A 1 201 ? -6.161 -3.148 7.613 1.00 88.94 201 PRO A CA 1
ATOM 1548 C C . PRO A 1 201 ? -5.893 -1.704 7.154 1.00 88.94 201 PRO A C 1
ATOM 1550 O O . PRO A 1 201 ? -5.349 -1.462 6.076 1.00 88.94 201 PRO A O 1
ATOM 1553 N N . LEU A 1 202 ? -6.241 -0.717 7.988 1.00 90.62 202 LEU A N 1
ATOM 1554 C CA . LEU A 1 202 ? -6.093 0.707 7.647 1.00 90.62 202 LEU A CA 1
ATOM 1555 C C . LEU A 1 202 ? -4.634 1.142 7.452 1.00 90.62 202 LEU A C 1
ATOM 1557 O O . LEU A 1 202 ? -4.352 1.980 6.593 1.00 90.62 202 LEU A O 1
ATOM 1561 N N . ALA A 1 203 ? -3.712 0.592 8.248 1.00 89.44 203 ALA A N 1
ATOM 1562 C CA . ALA A 1 203 ? -2.288 0.907 8.150 1.00 89.44 203 ALA A CA 1
ATOM 1563 C C . ALA A 1 203 ? -1.717 0.495 6.786 1.00 89.44 203 ALA A C 1
ATOM 1565 O O . ALA A 1 203 ? -0.967 1.257 6.175 1.00 89.44 203 ALA A O 1
ATOM 1566 N N . ASP A 1 204 ? -2.138 -0.662 6.279 1.00 89.06 204 ASP A N 1
ATOM 1567 C CA . ASP A 1 204 ? -1.665 -1.217 5.012 1.00 89.06 204 ASP A CA 1
ATOM 1568 C C . ASP A 1 204 ? -2.195 -0.393 3.840 1.00 89.06 204 ASP A C 1
ATOM 1570 O O . ASP A 1 204 ? -1.431 -0.009 2.955 1.00 89.06 204 ASP A O 1
ATOM 1574 N N . LEU A 1 205 ? -3.478 -0.016 3.882 1.00 93.25 205 LEU A N 1
ATOM 1575 C CA . LEU A 1 205 ? -4.086 0.880 2.894 1.00 93.25 205 LEU A CA 1
ATOM 1576 C C . LEU A 1 205 ? -3.357 2.231 2.825 1.00 93.25 205 LEU A C 1
ATOM 1578 O O . LEU A 1 205 ? -3.073 2.734 1.736 1.00 93.25 205 LEU A O 1
ATOM 1582 N N . ALA A 1 206 ? -3.030 2.817 3.981 1.00 93.06 206 ALA A N 1
ATOM 1583 C CA . ALA A 1 206 ? -2.315 4.087 4.048 1.00 93.06 206 ALA A CA 1
ATOM 1584 C C . ALA A 1 206 ? -0.876 3.971 3.535 1.00 93.06 206 ALA A C 1
ATOM 1586 O O . ALA A 1 206 ? -0.442 4.809 2.740 1.00 93.06 206 ALA A O 1
ATOM 1587 N N . TYR A 1 207 ? -0.155 2.929 3.956 1.00 91.25 207 TYR A N 1
ATOM 1588 C CA . TYR A 1 207 ? 1.195 2.644 3.485 1.00 91.25 207 TYR A CA 1
ATOM 1589 C C . TYR A 1 207 ? 1.224 2.502 1.961 1.00 91.25 207 TYR A C 1
ATOM 1591 O O . TYR A 1 207 ? 1.984 3.207 1.291 1.00 91.25 207 TYR A O 1
ATOM 1599 N N . CYS A 1 208 ? 0.345 1.660 1.411 1.00 92.50 208 CYS A N 1
ATOM 1600 C CA . CYS A 1 208 ? 0.260 1.434 -0.025 1.00 92.50 208 CYS A CA 1
ATOM 1601 C C . CYS A 1 208 ? -0.067 2.735 -0.770 1.00 92.50 208 CYS A C 1
ATOM 1603 O O . CYS A 1 208 ? 0.570 3.053 -1.770 1.00 92.50 208 CYS A O 1
ATOM 1605 N N . GLY A 1 209 ? -0.999 3.548 -0.259 1.00 94.31 209 GLY A N 1
ATOM 1606 C CA . GLY A 1 209 ? -1.326 4.846 -0.853 1.00 94.31 209 GLY A CA 1
ATOM 1607 C C . GLY A 1 209 ? -0.143 5.821 -0.878 1.00 94.31 209 GLY A C 1
ATOM 1608 O O . GLY A 1 209 ? 0.113 6.456 -1.903 1.00 94.31 209 GLY A O 1
ATOM 1609 N N . ILE A 1 210 ? 0.625 5.910 0.212 1.00 92.75 210 ILE A N 1
ATOM 1610 C CA . ILE A 1 210 ? 1.838 6.741 0.285 1.00 92.75 210 ILE A CA 1
ATOM 1611 C C . ILE A 1 210 ? 2.882 6.263 -0.722 1.00 92.75 210 ILE A C 1
ATOM 1613 O O . ILE A 1 210 ? 3.404 7.067 -1.497 1.00 92.75 210 ILE A O 1
ATOM 1617 N N . HIS A 1 211 ? 3.166 4.962 -0.739 1.00 89.19 211 HIS A N 1
ATOM 1618 C CA . HIS A 1 21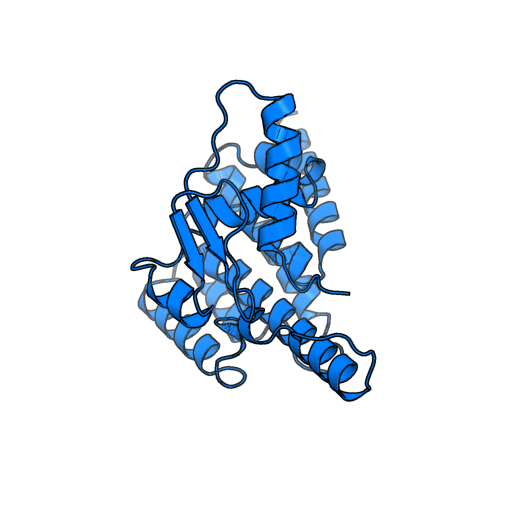1 ? 4.205 4.380 -1.586 1.00 89.19 211 HIS A CA 1
ATOM 1619 C C . HIS A 1 211 ? 3.802 4.277 -3.064 1.00 89.19 211 HIS A C 1
ATOM 1621 O O . HIS A 1 211 ? 4.671 4.286 -3.937 1.00 89.19 211 HIS A O 1
ATOM 1627 N N . ALA A 1 212 ? 2.502 4.323 -3.364 1.00 91.62 212 ALA A N 1
ATOM 1628 C CA . ALA A 1 212 ? 1.973 4.581 -4.700 1.00 91.62 212 ALA A CA 1
ATOM 1629 C C . ALA A 1 212 ? 2.147 6.049 -5.149 1.00 91.62 212 ALA A C 1
ATOM 1631 O O . ALA A 1 212 ? 1.925 6.366 -6.318 1.00 91.62 212 ALA A O 1
ATOM 1632 N N . GLY A 1 213 ? 2.595 6.947 -4.265 1.00 91.94 213 GLY A N 1
ATOM 1633 C CA . GLY A 1 213 ? 2.862 8.359 -4.555 1.00 91.94 213 GLY A CA 1
ATOM 1634 C C . GLY A 1 213 ? 1.769 9.329 -4.099 1.00 91.94 213 GLY A C 1
ATOM 1635 O O . GLY A 1 213 ? 1.883 10.520 -4.369 1.00 91.94 213 GLY A O 1
ATOM 1636 N N . PHE A 1 214 ? 0.747 8.861 -3.379 1.00 95.06 214 PHE A N 1
ATOM 1637 C CA . PHE A 1 214 ? -0.426 9.653 -2.984 1.00 95.06 214 PHE A CA 1
ATOM 1638 C C . PHE A 1 214 ? -0.405 10.049 -1.502 1.00 95.06 214 PHE A C 1
ATOM 1640 O O . PHE A 1 214 ? -1.449 10.161 -0.861 1.00 95.06 214 PHE A O 1
ATOM 1647 N N . GLY A 1 215 ? 0.784 10.274 -0.933 1.00 92.38 215 GLY A N 1
ATOM 1648 C CA . GLY A 1 215 ? 0.938 10.561 0.497 1.00 92.38 215 GLY A CA 1
ATOM 1649 C C . GLY A 1 215 ? 0.181 11.806 0.974 1.00 92.38 215 GLY A C 1
ATOM 1650 O O . GLY A 1 215 ? -0.430 11.777 2.039 1.00 92.38 215 GLY A O 1
ATOM 1651 N N . SER A 1 216 ? 0.130 12.871 0.169 1.00 93.62 216 SER A N 1
ATOM 1652 C CA . SER A 1 216 ? -0.675 14.063 0.476 1.00 93.62 216 SER A CA 1
ATOM 1653 C C . SER A 1 216 ? -2.174 13.750 0.532 1.00 93.62 216 SER A C 1
ATOM 1655 O O . SER A 1 216 ? -2.848 14.175 1.469 1.00 93.62 216 SER A O 1
ATOM 1657 N N . THR A 1 217 ? -2.684 12.955 -0.416 1.00 96.88 217 THR A N 1
ATOM 1658 C CA . THR A 1 217 ? -4.073 12.469 -0.432 1.00 96.88 217 THR A CA 1
ATOM 1659 C C . THR A 1 217 ? -4.386 11.646 0.813 1.00 96.88 217 THR A C 1
ATOM 1661 O O . THR A 1 217 ? -5.422 11.859 1.439 1.00 96.88 217 THR A O 1
ATOM 1664 N N . VAL A 1 218 ? -3.480 10.742 1.203 1.00 96.31 218 VAL A N 1
ATOM 1665 C CA . VAL A 1 218 ? -3.623 9.914 2.411 1.00 96.31 218 VAL A CA 1
ATOM 1666 C C . VAL A 1 218 ? -3.705 10.790 3.661 1.00 96.31 218 VAL A C 1
ATOM 1668 O O . VAL A 1 218 ? -4.659 10.677 4.428 1.00 96.31 218 VAL A O 1
ATOM 1671 N N . VAL A 1 219 ? -2.750 11.704 3.853 1.00 95.31 219 VAL A N 1
ATOM 1672 C CA . VAL A 1 219 ? -2.699 12.578 5.038 1.00 95.31 219 VAL A CA 1
ATOM 1673 C C . VAL A 1 219 ? -3.932 13.479 5.129 1.00 95.31 219 VAL A C 1
ATOM 1675 O O . VAL A 1 219 ? -4.513 13.612 6.212 1.00 95.31 219 VAL A O 1
ATOM 1678 N N . ALA A 1 220 ? -4.348 14.073 4.006 1.00 96.56 220 ALA A N 1
ATOM 1679 C CA . ALA A 1 220 ? -5.545 14.906 3.940 1.00 96.56 220 ALA A CA 1
ATOM 1680 C C . ALA A 1 220 ? -6.799 14.098 4.295 1.00 96.56 220 ALA A C 1
ATOM 1682 O O . ALA A 1 220 ? -7.559 14.496 5.178 1.00 96.56 220 ALA A O 1
ATOM 1683 N N . LYS A 1 221 ? -6.969 12.916 3.686 1.00 97.50 221 LYS A N 1
ATOM 1684 C CA . LYS A 1 221 ? -8.134 12.063 3.927 1.00 97.50 221 LYS A CA 1
ATOM 1685 C C . LYS A 1 221 ? -8.207 11.579 5.374 1.00 97.50 221 LYS A C 1
ATOM 1687 O O . LYS A 1 221 ? -9.281 11.626 5.960 1.00 97.50 221 LYS A O 1
ATOM 1692 N N . VAL A 1 222 ? -7.087 11.183 5.983 1.00 95.62 222 VAL A N 1
ATOM 1693 C CA . VAL A 1 222 ? -7.047 10.827 7.414 1.00 95.62 222 VAL A CA 1
ATOM 1694 C C . VAL A 1 222 ? -7.503 12.004 8.282 1.00 95.62 222 VAL A C 1
ATOM 1696 O O . VAL A 1 222 ? -8.310 11.813 9.187 1.00 95.62 222 VAL A O 1
ATOM 1699 N N . GLY A 1 223 ? -7.056 13.229 7.980 1.00 95.00 223 GLY A N 1
ATOM 1700 C CA . GLY A 1 223 ? -7.505 14.432 8.690 1.00 95.00 223 GLY A CA 1
ATOM 1701 C C . GLY A 1 223 ? -9.011 14.681 8.581 1.00 95.00 223 GLY A C 1
ATOM 1702 O O . GLY A 1 223 ? -9.655 14.994 9.581 1.00 95.00 223 GLY A O 1
ATOM 1703 N N . GLU A 1 224 ? -9.587 14.497 7.394 1.00 96.12 224 GLU A N 1
ATOM 1704 C CA . GLU A 1 224 ? -11.034 14.616 7.177 1.00 96.12 224 GLU A CA 1
ATOM 1705 C C . GLU A 1 224 ? -11.826 13.560 7.963 1.00 96.12 224 GLU A C 1
ATOM 1707 O O . GLU A 1 224 ? -12.812 13.893 8.620 1.00 96.12 224 GLU A O 1
ATOM 1712 N N . LEU A 1 225 ? -11.377 12.300 7.953 1.00 95.38 225 LEU A N 1
ATOM 1713 C CA . LEU A 1 225 ? -12.035 11.207 8.680 1.00 95.38 225 LEU A CA 1
ATOM 1714 C C . LEU A 1 225 ? -12.015 11.445 10.197 1.00 95.38 225 LEU A C 1
ATOM 1716 O O . LEU A 1 225 ? -13.026 11.257 10.874 1.00 95.38 225 LEU A O 1
ATOM 1720 N N . GLU A 1 226 ? -10.893 11.928 10.737 1.00 94.19 226 GLU A N 1
ATOM 1721 C CA . GLU A 1 226 ? -10.779 12.304 12.152 1.00 94.19 226 GLU A CA 1
ATOM 1722 C C . GLU A 1 226 ? -11.742 13.435 12.543 1.00 94.19 226 GLU A C 1
ATOM 1724 O O . GLU A 1 226 ? -12.231 13.462 13.676 1.00 94.19 226 GLU A O 1
ATOM 1729 N N . GLN A 1 227 ? -11.987 14.394 11.644 1.00 93.06 227 GLN A N 1
ATOM 1730 C CA . GLN A 1 227 ? -12.947 15.478 11.872 1.00 93.06 227 GLN A CA 1
ATOM 1731 C C . GLN A 1 227 ? -14.389 14.970 11.816 1.00 93.06 227 GLN A C 1
ATOM 1733 O O . GLN A 1 227 ? -15.189 15.318 12.683 1.00 93.06 227 GLN A O 1
ATOM 1738 N N . GLN A 1 228 ? -14.708 14.110 10.847 1.00 92.50 228 GLN A N 1
ATOM 1739 C CA . GLN A 1 228 ? -16.038 13.514 10.701 1.00 92.50 228 GLN A CA 1
ATOM 1740 C C . GLN A 1 228 ? -16.416 12.665 11.920 1.00 92.50 228 GLN A C 1
ATOM 1742 O O . GLN A 1 228 ? -17.517 12.815 12.444 1.00 92.50 228 GLN A O 1
ATOM 1747 N N . LEU A 1 229 ? -15.488 11.856 12.443 1.00 88.88 229 LEU A N 1
ATOM 1748 C CA . LEU A 1 229 ? -15.720 11.078 13.666 1.00 88.88 229 LEU A CA 1
ATOM 1749 C C . LEU A 1 229 ? -15.920 11.959 14.902 1.00 88.88 229 LEU A C 1
ATOM 1751 O O . LEU A 1 229 ? -16.741 11.640 15.758 1.00 88.88 229 LEU A O 1
ATOM 1755 N N . ARG A 1 230 ? -15.198 13.083 15.003 1.00 87.62 230 ARG A N 1
ATOM 1756 C CA . ARG A 1 230 ? -15.410 14.051 16.091 1.00 87.62 230 ARG A CA 1
ATOM 1757 C C . ARG A 1 230 ? -16.781 14.717 16.004 1.00 87.62 230 ARG A C 1
ATOM 1759 O O . ARG A 1 230 ? -17.415 14.878 17.038 1.00 87.62 230 ARG A O 1
ATOM 1766 N N . GLY A 1 231 ? -17.237 15.061 14.800 1.00 84.56 231 GLY A N 1
ATOM 1767 C CA . GLY A 1 231 ? -18.552 15.668 14.577 1.00 84.56 231 GLY A CA 1
ATOM 1768 C C . GLY A 1 231 ? -19.739 14.715 14.765 1.00 84.56 231 GLY A C 1
ATOM 1769 O O . GLY A 1 231 ? -20.853 15.178 14.957 1.00 84.56 231 GLY A O 1
ATOM 1770 N N . GLN A 1 232 ? -19.523 13.397 14.721 1.00 76.56 232 GLN A N 1
ATOM 1771 C CA . GLN A 1 232 ? -20.555 12.392 15.024 1.00 76.56 232 GLN A CA 1
ATOM 1772 C C . GLN A 1 232 ? -20.678 12.085 16.525 1.00 76.56 232 GLN A C 1
ATOM 1774 O O . GLN A 1 232 ? -21.685 11.529 16.954 1.00 76.56 232 GLN A O 1
ATOM 1779 N N . ALA A 1 233 ? -19.652 12.412 17.317 1.00 66.19 233 ALA A N 1
ATOM 1780 C CA . ALA A 1 233 ? -19.620 12.186 18.763 1.00 66.19 233 ALA A CA 1
ATOM 1781 C C . ALA A 1 233 ? -20.137 13.384 19.589 1.00 66.19 233 ALA A C 1
ATOM 1783 O O . ALA A 1 233 ? -20.203 13.284 20.815 1.00 66.19 233 ALA A O 1
ATOM 1784 N N . SER A 1 234 ? -20.454 14.504 18.930 1.00 52.03 234 SER A N 1
ATOM 1785 C CA . SER A 1 234 ? -21.006 15.744 19.502 1.00 52.03 234 SER A CA 1
ATOM 1786 C C . SER A 1 234 ? -22.502 15.860 19.260 1.00 52.03 234 SER A C 1
ATOM 1788 O O . SER A 1 234 ? -23.214 16.264 20.203 1.00 52.03 234 SER A O 1
#

Organism: NCBI:txid280871